Protein AF-A0A146K128-F1 (afdb_monomer)

Nearest PDB structures (foldseek):
  6hei-assembly1_A  TM=6.931E-01  e=2.678E-02  Homo sapiens
  6h4h-assembly1_B-2  TM=4.441E-01  e=9.310E-03  Homo sapiens
  9fcj-assembly1_D  TM=6.660E-01  e=7.705E-02  Homo sapiens
  6hek-assembly1_C  TM=4.463E-01  e=9.873E-03  Homo sapiens
  6h4h-assembly1_A  TM=4.332E-01  e=3.012E-02  Homo sapiens

pLDDT: mean 79.24, std 12.79, range [37.09, 93.75]

Organism: NCBI:txid1076344

Radius of gyration: 19.05 Å; Cα contacts (8 Å, |Δi|>4): 246; chains: 1; bounding box: 43×46×55 Å

Mean predicted aligned error: 8.58 Å

Sequence (193 aa):
VCFNQLQQILPFSFMRFAYGPEGQKKDESKAEFPVALDLTFLDYFNVQEVPDFQILANLMRVVLQPWEWFEVGHNGIIPKKGFNTANYLKNEEFVLHLQKYYCKDNMELVPFFEAGTTLIPMFREKPAKFYQISSVICHQGGINSGHYFTLLAEAELQGRQLIRCDGTSICTLQSHQTYFDAIQGKSDPDMTD

Solvent-accessible surface area (backbone atoms only — not comparable to full-atom values): 11977 Å² total; per-residue (Å²): 132,77,75,87,73,78,62,99,71,80,91,82,81,82,90,36,71,48,80,54,100,92,42,79,44,61,64,80,71,91,76,88,76,79,64,54,39,34,52,73,55,58,70,78,57,61,71,88,76,50,93,41,69,69,58,46,53,52,50,50,51,44,57,30,38,44,77,80,40,41,44,34,53,98,92,44,80,41,78,68,62,103,61,90,56,70,74,54,68,69,38,62,70,59,44,52,50,42,60,63,41,55,15,71,92,29,27,48,79,41,53,44,23,93,72,30,89,55,66,40,82,47,52,81,64,70,60,93,48,54,48,63,56,56,64,45,84,42,75,37,74,57,87,93,49,66,49,70,36,35,37,35,35,34,71,92,61,72,41,33,38,41,34,38,40,46,87,94,46,75,48,76,50,81,36,49,65,53,47,56,33,48,72,67,59,48,82,66,94,79,73,75,135

Structure (mmCIF, N/CA/C/O backbone):
data_AF-A0A146K128-F1
#
_entry.id   AF-A0A146K128-F1
#
loop_
_atom_site.group_PDB
_atom_site.id
_atom_site.type_symbol
_atom_site.label_atom_id
_atom_site.label_alt_id
_atom_site.label_comp_id
_atom_site.label_asym_id
_atom_site.label_entity_id
_atom_site.label_seq_id
_atom_site.pdbx_PDB_ins_code
_atom_site.Cartn_x
_atom_site.Cartn_y
_atom_site.Cartn_z
_atom_site.occupancy
_atom_site.B_iso_or_equiv
_atom_site.auth_seq_id
_atom_site.auth_comp_id
_atom_site.auth_asym_id
_atom_site.auth_atom_id
_atom_site.pdbx_PDB_model_num
ATOM 1 N N . VAL A 1 1 ? -13.331 11.879 -8.435 1.00 42.44 1 VAL A N 1
ATOM 2 C CA . VAL A 1 1 ? -13.479 10.472 -8.879 1.00 42.44 1 VAL A CA 1
ATOM 3 C C . VAL A 1 1 ? -14.135 9.744 -7.726 1.00 42.44 1 VAL A C 1
ATOM 5 O O . VAL A 1 1 ? -13.586 9.821 -6.641 1.00 42.44 1 VAL A O 1
ATOM 8 N N . CYS A 1 2 ? -15.320 9.167 -7.920 1.00 46.12 2 CYS A N 1
ATOM 9 C CA . CYS A 1 2 ? -16.027 8.420 -6.875 1.00 46.12 2 CYS A CA 1
ATOM 10 C C . CYS A 1 2 ? -15.779 6.932 -7.139 1.00 46.12 2 CYS A C 1
ATOM 12 O O . CYS A 1 2 ? -16.137 6.447 -8.217 1.00 46.12 2 CYS A O 1
ATOM 14 N N . PHE A 1 3 ? -15.135 6.215 -6.220 1.00 60.72 3 PHE A N 1
ATOM 15 C CA . PHE A 1 3 ? -14.850 4.786 -6.360 1.00 60.72 3 PHE A CA 1
ATOM 16 C C . PHE A 1 3 ? -16.075 3.974 -5.918 1.00 60.72 3 PHE A C 1
ATOM 18 O O . PHE A 1 3 ? -16.032 3.189 -4.973 1.00 60.72 3 PHE A O 1
ATOM 25 N N . ASN A 1 4 ? -17.194 4.166 -6.627 1.00 58.06 4 ASN A N 1
ATOM 26 C CA . ASN A 1 4 ? -18.503 3.602 -6.271 1.00 58.06 4 ASN A CA 1
ATOM 27 C C . ASN A 1 4 ? -18.519 2.066 -6.213 1.00 58.06 4 ASN A C 1
ATOM 29 O O . ASN A 1 4 ? -19.372 1.487 -5.546 1.00 58.06 4 ASN A O 1
ATOM 33 N N . GLN A 1 5 ? -17.580 1.404 -6.894 1.00 71.06 5 GLN A N 1
ATOM 34 C CA . GLN A 1 5 ? -17.413 -0.042 -6.837 1.00 71.06 5 GLN A CA 1
ATOM 35 C C . GLN A 1 5 ? -15.944 -0.407 -7.066 1.00 71.06 5 GLN A C 1
ATOM 37 O O . GLN A 1 5 ? -15.444 -0.363 -8.192 1.00 71.06 5 GLN A O 1
ATOM 42 N N . LEU A 1 6 ? -15.240 -0.756 -5.989 1.00 78.19 6 LEU A N 1
ATOM 43 C CA . LEU A 1 6 ? -13.884 -1.286 -6.085 1.00 78.19 6 LEU A CA 1
ATOM 44 C C . LEU A 1 6 ? -13.938 -2.774 -6.455 1.00 78.19 6 LEU A C 1
ATOM 46 O O . LEU A 1 6 ? -14.716 -3.542 -5.891 1.00 78.19 6 LEU A O 1
ATOM 50 N N . GLN A 1 7 ? -13.124 -3.167 -7.433 1.00 82.75 7 GLN A N 1
ATOM 51 C CA . GLN A 1 7 ? -13.000 -4.558 -7.871 1.00 82.75 7 GLN A CA 1
ATOM 52 C C . GLN A 1 7 ? -12.227 -5.380 -6.835 1.00 82.75 7 GLN A C 1
ATOM 54 O O . GLN A 1 7 ? -11.429 -4.834 -6.076 1.00 82.75 7 GLN A O 1
ATOM 59 N N . GLN A 1 8 ? -12.411 -6.703 -6.824 1.00 84.62 8 GLN A N 1
ATOM 60 C CA . GLN A 1 8 ? -11.638 -7.595 -5.942 1.00 84.62 8 GLN A CA 1
ATOM 61 C C . GLN A 1 8 ? -10.128 -7.530 -6.220 1.00 84.62 8 GLN A C 1
ATOM 63 O O . GLN A 1 8 ? -9.323 -7.716 -5.312 1.00 84.62 8 GLN A O 1
ATOM 68 N N . ILE A 1 9 ? -9.753 -7.228 -7.465 1.00 87.19 9 ILE A N 1
ATOM 69 C CA . ILE A 1 9 ? -8.373 -7.035 -7.906 1.00 87.19 9 ILE A CA 1
ATOM 70 C C . ILE A 1 9 ? -8.258 -5.625 -8.479 1.00 87.19 9 ILE A C 1
ATOM 72 O O . ILE A 1 9 ? -9.022 -5.251 -9.370 1.00 87.19 9 ILE A O 1
ATOM 76 N N . LEU A 1 10 ? -7.297 -4.852 -7.973 1.00 88.25 10 LEU A N 1
ATOM 77 C CA . LEU A 1 10 ? -7.034 -3.489 -8.422 1.00 88.25 10 LEU A CA 1
ATOM 78 C C . LEU A 1 10 ? -5.681 -3.424 -9.137 1.00 88.25 10 LEU A C 1
ATOM 80 O O . LEU A 1 10 ? -4.646 -3.559 -8.481 1.00 88.25 10 LEU A O 1
ATOM 84 N N . PRO A 1 11 ? -5.661 -3.223 -10.466 1.00 89.38 11 PRO A N 1
ATOM 85 C CA . PRO A 1 11 ? -4.418 -2.999 -11.181 1.00 89.38 11 PRO A CA 1
ATOM 86 C C . PRO A 1 11 ? -3.920 -1.571 -10.934 1.00 89.38 11 PRO A C 1
ATOM 88 O O . PRO A 1 11 ? -4.635 -0.597 -11.169 1.00 89.38 11 PRO A O 1
ATOM 91 N N . PHE A 1 12 ? -2.664 -1.450 -10.511 1.00 87.25 12 PHE A N 1
ATOM 92 C CA . PHE A 1 12 ? -1.947 -0.179 -10.433 1.00 87.25 12 PHE A CA 1
ATOM 93 C C . PHE A 1 12 ? -0.829 -0.174 -11.471 1.00 87.25 12 PHE A C 1
ATOM 95 O O . PHE A 1 12 ? -0.129 -1.168 -11.648 1.00 87.25 12 PHE A O 1
ATOM 102 N N . SER A 1 13 ? -0.668 0.941 -12.180 1.00 88.12 13 SER A N 1
ATOM 103 C CA . SER A 1 13 ? 0.358 1.092 -13.214 1.00 88.12 13 SER A CA 1
ATOM 104 C C . SER A 1 13 ? 1.240 2.294 -12.916 1.00 88.12 13 SER A C 1
ATOM 106 O O . SER A 1 13 ? 0.750 3.411 -12.757 1.00 88.12 13 SER A O 1
ATOM 108 N N . PHE A 1 14 ? 2.552 2.070 -12.889 1.00 85.88 14 PHE A N 1
ATOM 109 C CA . PHE A 1 14 ? 3.531 3.150 -12.895 1.00 85.88 14 PHE A CA 1
ATOM 110 C C . PHE A 1 14 ? 3.747 3.611 -14.333 1.00 85.88 14 PHE A C 1
ATOM 112 O O . PHE A 1 14 ? 4.262 2.868 -15.168 1.00 85.88 14 PHE A O 1
ATOM 119 N N . MET A 1 15 ? 3.371 4.855 -14.615 1.00 88.00 15 MET A N 1
ATOM 120 C CA . MET A 1 15 ? 3.605 5.504 -15.904 1.00 88.00 15 MET A CA 1
ATOM 121 C C . MET A 1 15 ? 5.096 5.845 -16.041 1.00 88.00 15 MET A C 1
ATOM 123 O O . MET A 1 15 ? 5.512 6.962 -15.758 1.00 88.00 15 MET A O 1
ATOM 127 N N . ARG A 1 16 ? 5.917 4.854 -16.411 1.00 87.94 16 ARG A N 1
ATOM 128 C CA . ARG A 1 16 ? 7.378 5.010 -16.544 1.00 87.94 16 ARG A CA 1
ATOM 129 C C . ARG A 1 16 ? 7.833 5.373 -17.947 1.00 87.94 16 ARG A C 1
ATOM 131 O O . ARG A 1 16 ? 8.910 5.929 -18.101 1.00 87.94 16 ARG A O 1
ATOM 138 N N . PHE A 1 17 ? 7.056 5.039 -18.967 1.00 89.25 17 PHE A N 1
ATOM 139 C CA . PHE A 1 17 ? 7.429 5.286 -20.354 1.00 89.25 17 PHE A CA 1
ATOM 140 C C . PHE A 1 17 ? 6.706 6.522 -20.871 1.00 89.25 17 PHE A C 1
ATOM 142 O O . PHE A 1 17 ? 5.487 6.631 -20.746 1.00 89.25 17 PHE A O 1
ATOM 149 N N . ALA A 1 18 ? 7.462 7.443 -21.457 1.00 87.69 18 ALA A N 1
ATOM 150 C CA . ALA A 1 18 ? 6.940 8.679 -22.014 1.00 87.69 18 ALA A CA 1
ATOM 151 C C . ALA A 1 18 ? 7.551 8.950 -23.391 1.00 87.69 18 ALA A C 1
ATOM 153 O O . ALA A 1 18 ? 8.694 8.584 -23.673 1.00 87.69 18 ALA A O 1
ATOM 154 N N . TYR A 1 19 ? 6.780 9.619 -24.245 1.00 88.06 19 TYR A N 1
ATOM 155 C CA . TYR A 1 19 ? 7.240 10.114 -25.536 1.00 88.06 19 TYR A CA 1
ATOM 156 C C . TYR A 1 19 ? 7.381 11.633 -25.468 1.00 88.06 19 TYR A C 1
ATOM 158 O O . TYR A 1 19 ? 6.434 12.322 -25.088 1.00 88.06 19 TYR A O 1
ATOM 166 N N . GLY A 1 20 ? 8.555 12.152 -25.821 1.00 83.50 20 GLY A N 1
ATOM 167 C CA . GLY A 1 20 ? 8.840 13.584 -25.842 1.00 83.50 20 GLY A CA 1
ATOM 168 C C . GLY A 1 20 ? 9.591 14.024 -27.103 1.00 83.50 20 GLY A C 1
ATOM 169 O O . GLY A 1 20 ? 9.853 13.204 -27.982 1.00 83.50 20 GLY A O 1
ATOM 170 N N 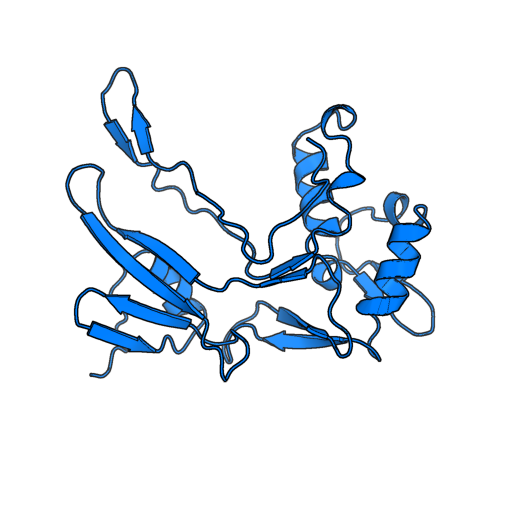. PRO A 1 21 ? 9.976 15.312 -27.194 1.00 83.06 21 PRO A N 1
ATOM 171 C CA . PRO A 1 21 ? 10.694 15.869 -28.350 1.00 83.06 21 PRO A CA 1
ATOM 172 C C . PRO A 1 21 ? 12.013 15.153 -28.671 1.00 83.06 21 PRO A C 1
ATOM 174 O O . PRO A 1 21 ? 12.431 15.099 -29.821 1.00 83.06 21 PRO A O 1
ATOM 177 N N . GLU A 1 22 ? 12.651 14.574 -27.654 1.00 83.62 22 GLU A N 1
ATOM 178 C CA . GLU A 1 22 ? 13.894 13.801 -27.768 1.00 83.62 22 GLU A CA 1
ATOM 179 C C . GLU A 1 22 ? 13.642 12.296 -27.991 1.00 83.62 22 GLU A C 1
ATOM 181 O O . GLU A 1 22 ? 14.557 11.482 -27.891 1.00 83.62 22 GLU A O 1
ATOM 186 N N . GLY A 1 23 ? 12.394 11.915 -28.274 1.00 86.56 23 GLY A N 1
ATOM 187 C CA . GLY A 1 23 ? 11.964 10.540 -28.482 1.00 86.56 23 GLY A CA 1
ATOM 188 C C . GLY A 1 23 ? 11.440 9.858 -27.219 1.00 86.56 23 GLY A C 1
ATOM 189 O O . GLY A 1 23 ? 10.918 10.478 -26.290 1.00 86.56 23 GLY A O 1
ATOM 190 N N . GLN A 1 24 ? 11.532 8.535 -27.235 1.00 86.44 24 GLN A N 1
ATOM 191 C CA . GLN A 1 24 ? 11.044 7.637 -26.199 1.00 86.44 24 GLN A CA 1
ATOM 192 C C . GLN A 1 24 ? 11.996 7.605 -24.994 1.00 86.44 24 GLN A C 1
ATOM 194 O O . GLN A 1 24 ? 13.186 7.336 -25.153 1.00 86.44 24 GLN A O 1
ATOM 199 N N . LYS A 1 25 ? 11.476 7.842 -23.784 1.00 88.25 25 LYS A N 1
ATOM 200 C CA . LYS A 1 25 ? 12.243 7.787 -22.530 1.00 88.25 25 LYS A CA 1
ATOM 201 C C . LYS A 1 25 ? 11.550 6.912 -21.491 1.00 88.25 25 LYS A C 1
ATOM 203 O O . LYS A 1 25 ? 10.322 6.859 -21.425 1.00 88.25 25 LYS A O 1
ATOM 208 N N . LYS A 1 26 ? 12.361 6.254 -20.662 1.00 87.56 26 LYS A N 1
ATOM 209 C CA . LYS A 1 26 ? 11.931 5.569 -19.442 1.00 87.56 26 LYS A CA 1
ATOM 210 C C . LYS A 1 26 ? 12.379 6.402 -18.241 1.00 87.56 26 LYS A C 1
ATOM 212 O O . LYS A 1 26 ? 13.545 6.769 -18.156 1.00 87.56 26 LYS A O 1
ATOM 217 N N . ASP A 1 27 ? 11.461 6.697 -17.334 1.00 86.50 27 ASP A N 1
ATOM 218 C CA . ASP A 1 27 ? 11.772 7.236 -16.017 1.00 86.50 27 ASP A CA 1
ATOM 219 C C . ASP A 1 27 ? 12.319 6.114 -15.123 1.00 86.50 27 ASP A C 1
ATOM 221 O O . ASP A 1 27 ? 11.616 5.155 -14.792 1.00 86.50 27 ASP A O 1
ATOM 225 N N . GLU A 1 28 ? 13.592 6.238 -14.755 1.00 82.19 28 GLU A N 1
ATOM 226 C CA . GLU A 1 28 ? 14.317 5.284 -13.910 1.00 82.19 28 GLU A CA 1
ATOM 227 C C . GLU A 1 28 ? 14.352 5.703 -12.434 1.00 82.19 28 GLU A C 1
ATOM 229 O O . GLU A 1 28 ? 14.990 5.044 -11.613 1.00 82.19 28 GLU A O 1
ATOM 234 N N . SER A 1 29 ? 13.660 6.787 -12.065 1.00 82.19 29 SER A N 1
ATOM 235 C CA . SER A 1 29 ? 13.603 7.238 -10.677 1.00 82.19 29 SER A CA 1
ATOM 236 C C . SER A 1 29 ? 13.024 6.158 -9.757 1.00 82.19 29 SER A C 1
ATOM 238 O O . SER A 1 29 ? 12.068 5.445 -10.092 1.00 82.19 29 SER A O 1
ATOM 240 N N . LYS A 1 30 ? 13.578 6.027 -8.547 1.00 78.12 30 LYS A N 1
ATOM 241 C CA . LYS A 1 30 ? 13.012 5.128 -7.537 1.00 78.12 30 LYS A CA 1
ATOM 242 C C . LYS A 1 30 ? 11.588 5.593 -7.207 1.00 78.12 30 LYS A C 1
ATOM 244 O O . LYS A 1 30 ? 11.397 6.737 -6.809 1.00 78.12 30 LYS A O 1
ATOM 249 N N . ALA A 1 31 ? 10.612 4.695 -7.335 1.00 72.62 31 ALA A N 1
ATOM 250 C CA . ALA A 1 31 ? 9.270 4.910 -6.799 1.00 72.62 31 ALA A CA 1
ATOM 251 C C . ALA A 1 31 ? 9.022 3.898 -5.690 1.00 72.62 31 ALA A C 1
ATOM 253 O O . ALA A 1 31 ? 9.234 2.698 -5.869 1.00 72.62 31 ALA A O 1
ATOM 254 N N . GLU A 1 32 ? 8.593 4.401 -4.543 1.00 74.88 32 GLU A N 1
ATOM 255 C CA . GLU A 1 32 ? 8.127 3.574 -3.442 1.00 74.88 32 GLU A CA 1
ATOM 256 C C . GLU A 1 32 ? 6.635 3.334 -3.621 1.00 74.88 32 GLU A C 1
ATOM 258 O O . GLU A 1 32 ? 5.899 4.224 -4.053 1.00 74.88 32 GLU A O 1
ATOM 263 N N . PHE A 1 33 ? 6.191 2.121 -3.313 1.00 77.00 33 PHE A N 1
ATOM 264 C CA . PHE A 1 33 ? 4.794 1.754 -3.440 1.00 77.00 33 PHE A CA 1
ATOM 265 C C . PHE A 1 33 ? 4.328 0.949 -2.231 1.00 77.00 33 PHE A C 1
ATOM 267 O O . PHE A 1 33 ? 5.114 0.223 -1.618 1.00 77.00 33 PHE A O 1
ATOM 274 N N . PRO A 1 34 ? 3.057 1.113 -1.852 1.00 80.50 34 PRO A N 1
ATOM 275 C CA . PRO A 1 34 ? 2.494 0.472 -0.678 1.00 80.50 34 PRO A CA 1
ATOM 276 C C . PRO A 1 34 ? 2.285 -1.029 -0.922 1.00 80.50 34 PRO A C 1
ATOM 278 O O . PRO A 1 34 ? 1.736 -1.424 -1.947 1.00 80.50 34 PRO A O 1
ATOM 281 N N . VAL A 1 35 ? 2.679 -1.866 0.041 1.00 85.44 35 VAL A N 1
ATOM 282 C CA . VAL A 1 35 ? 2.431 -3.326 0.008 1.00 85.44 35 VAL A CA 1
ATOM 283 C C . VAL A 1 35 ? 1.018 -3.694 0.473 1.00 85.44 35 VAL A C 1
ATOM 285 O O . VAL A 1 35 ? 0.507 -4.763 0.150 1.00 85.44 35 VAL A O 1
ATOM 288 N N . ALA A 1 36 ? 0.376 -2.793 1.217 1.00 89.62 36 ALA A N 1
ATOM 289 C CA . ALA A 1 36 ? -0.995 -2.908 1.683 1.00 89.62 36 ALA A CA 1
ATOM 290 C C . ALA A 1 36 ? -1.657 -1.525 1.748 1.00 89.62 36 ALA A C 1
ATOM 292 O O . ALA A 1 36 ? -0.979 -0.516 1.988 1.00 89.62 36 ALA A O 1
ATOM 293 N N . LEU A 1 37 ? -2.971 -1.491 1.525 1.00 92.25 37 LEU A N 1
ATOM 294 C CA . LEU A 1 37 ? -3.789 -0.284 1.447 1.00 92.25 37 LEU A CA 1
ATOM 295 C C . LEU A 1 37 ? -5.204 -0.533 1.970 1.00 92.25 37 LEU A C 1
ATOM 297 O O . LEU A 1 37 ? -5.845 -1.513 1.598 1.00 92.25 37 LEU A O 1
ATOM 301 N N . ASP A 1 38 ? -5.729 0.407 2.745 1.00 92.19 38 ASP A N 1
ATOM 302 C CA . ASP A 1 38 ? -7.149 0.500 3.072 1.00 92.19 38 ASP A CA 1
ATOM 303 C C . ASP A 1 38 ? -7.795 1.623 2.262 1.00 92.19 38 ASP A C 1
ATOM 305 O O . ASP A 1 38 ? -7.533 2.805 2.474 1.00 92.19 38 ASP A O 1
ATOM 309 N N . LEU A 1 39 ? -8.639 1.256 1.301 1.00 89.88 39 LEU A N 1
ATOM 310 C CA . LEU A 1 39 ? -9.298 2.215 0.417 1.00 89.88 39 LEU A CA 1
ATOM 311 C C . LEU A 1 39 ? -10.658 2.670 0.955 1.00 89.88 39 LEU A C 1
ATOM 313 O O . LEU A 1 39 ? -11.379 3.374 0.248 1.00 89.88 39 LEU A O 1
ATOM 317 N N . THR A 1 40 ? -11.031 2.282 2.182 1.00 87.50 40 THR A N 1
ATOM 318 C CA . THR A 1 40 ? -12.343 2.601 2.768 1.00 87.50 40 THR A CA 1
ATOM 319 C C . THR A 1 40 ? -12.628 4.093 2.737 1.00 87.50 40 THR A C 1
ATOM 321 O O . THR A 1 40 ? -13.724 4.501 2.356 1.00 87.50 40 THR A O 1
ATOM 324 N N . PHE A 1 41 ? -11.616 4.901 3.054 1.00 80.62 41 PHE A N 1
ATOM 325 C CA . PHE A 1 41 ? -11.773 6.343 3.167 1.00 80.62 41 PHE A CA 1
ATOM 326 C C . PHE A 1 41 ? -11.419 7.125 1.912 1.00 80.62 41 PHE A C 1
ATOM 328 O O . PHE A 1 41 ? -11.481 8.349 1.937 1.00 80.62 41 PHE A O 1
ATOM 335 N N . LEU A 1 42 ? -11.074 6.458 0.809 1.00 77.75 42 LEU A N 1
ATOM 336 C CA . LEU A 1 42 ? -10.624 7.151 -0.398 1.00 77.75 42 LEU A CA 1
ATOM 337 C C . LEU A 1 42 ? -11.691 8.117 -0.942 1.00 77.75 42 LEU A C 1
ATOM 339 O O . LEU A 1 42 ? -11.355 9.206 -1.398 1.00 77.75 42 LEU A O 1
ATOM 343 N N . ASP A 1 43 ? -12.967 7.747 -0.816 1.00 69.62 43 ASP A N 1
ATOM 344 C CA . ASP A 1 43 ? -14.114 8.540 -1.276 1.00 69.62 43 ASP A CA 1
ATOM 345 C C . ASP A 1 43 ? -14.388 9.787 -0.412 1.00 69.62 43 ASP A C 1
ATOM 347 O O . ASP A 1 43 ? -15.061 10.712 -0.860 1.00 69.62 43 ASP A O 1
ATOM 351 N N . TYR A 1 44 ? -13.843 9.848 0.807 1.00 65.12 44 TYR A N 1
ATOM 352 C CA . TYR A 1 44 ? -14.037 10.977 1.725 1.00 65.12 44 TYR A CA 1
ATOM 353 C C . TYR A 1 44 ? -13.094 12.148 1.450 1.00 65.12 44 TYR A C 1
ATOM 355 O O . TYR A 1 44 ? -13.264 13.225 2.021 1.00 65.12 44 TYR A O 1
ATOM 363 N N . PHE A 1 45 ? -12.100 11.962 0.579 1.00 66.31 45 PHE A N 1
ATOM 364 C CA . PHE A 1 45 ? -11.157 13.013 0.227 1.00 66.31 45 PHE A CA 1
ATOM 365 C C . PHE A 1 45 ? -11.584 13.678 -1.070 1.00 66.31 45 PHE A C 1
ATOM 367 O O . PHE A 1 45 ? -11.320 13.183 -2.168 1.00 66.31 45 PHE A O 1
ATOM 374 N N . ASN A 1 46 ? -12.195 14.858 -0.949 1.00 63.78 46 ASN A N 1
ATOM 375 C CA . ASN A 1 46 ? -12.320 15.733 -2.099 1.00 63.78 46 ASN A CA 1
ATOM 376 C C . ASN A 1 46 ? -10.949 16.345 -2.408 1.00 63.78 46 ASN A C 1
ATOM 378 O O . ASN A 1 46 ? -10.537 17.347 -1.829 1.00 63.78 46 ASN A O 1
ATOM 382 N N . VAL A 1 47 ? -10.241 15.725 -3.351 1.00 62.31 47 VAL A N 1
ATOM 383 C CA . VAL A 1 47 ? -8.936 16.183 -3.854 1.00 62.31 47 VAL A CA 1
ATOM 384 C C . VAL A 1 47 ? -8.966 17.660 -4.276 1.00 62.31 47 VAL A C 1
ATOM 386 O O . VAL A 1 47 ? -7.950 18.338 -4.168 1.00 62.31 47 VAL A O 1
ATOM 389 N N . GLN A 1 48 ? -10.119 18.175 -4.719 1.00 62.69 48 GLN A N 1
ATOM 390 C CA . GLN A 1 48 ? -10.269 19.568 -5.157 1.00 62.69 48 GLN A CA 1
ATOM 391 C C . GLN A 1 48 ? -10.285 20.577 -4.000 1.00 62.69 48 GLN A C 1
ATOM 393 O O . GLN A 1 48 ? -10.062 21.762 -4.227 1.00 62.69 48 GLN A O 1
ATOM 398 N N . GLU A 1 49 ? -10.540 20.123 -2.773 1.00 66.56 49 GLU A N 1
ATOM 399 C CA . GLU A 1 49 ? -10.641 20.974 -1.581 1.00 66.56 49 GLU A CA 1
ATOM 400 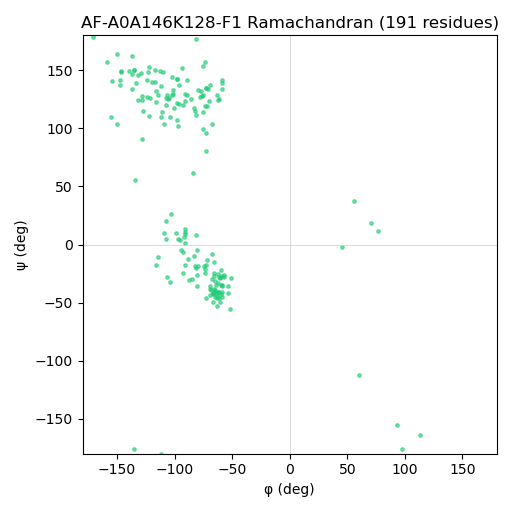C C . GLU A 1 49 ? -9.321 21.070 -0.806 1.00 66.56 49 GLU A C 1
ATOM 402 O O . GLU A 1 49 ? -9.225 21.834 0.154 1.00 66.56 49 GLU A O 1
ATOM 407 N N . VAL A 1 50 ? -8.286 20.328 -1.221 1.00 67.06 50 VAL A N 1
ATOM 408 C CA . VAL A 1 50 ? -6.959 20.388 -0.601 1.00 67.06 50 VAL A CA 1
ATOM 409 C C . VAL A 1 50 ? -6.063 21.320 -1.428 1.00 67.06 50 VAL A C 1
ATOM 411 O O . VAL A 1 50 ? -5.633 20.940 -2.516 1.00 67.06 50 VAL A O 1
ATOM 414 N N . PRO A 1 51 ? -5.749 22.533 -0.936 1.00 67.50 51 PRO A N 1
ATOM 415 C CA . PRO A 1 51 ? -5.046 23.554 -1.719 1.00 67.50 51 PRO A CA 1
ATOM 416 C C . PRO A 1 51 ? -3.562 23.239 -1.965 1.00 67.50 51 PRO A C 1
ATOM 418 O O . PRO A 1 51 ? -2.934 23.885 -2.799 1.00 67.50 51 PRO A O 1
ATOM 421 N N . ASP A 1 52 ? -2.996 22.267 -1.244 1.00 78.50 52 ASP A N 1
ATOM 422 C CA . ASP A 1 52 ? -1.576 21.918 -1.283 1.00 78.50 52 ASP A CA 1
ATOM 423 C C . ASP A 1 52 ? -1.388 20.410 -1.521 1.00 78.50 52 ASP A C 1
ATOM 425 O O . ASP A 1 52 ? -1.872 19.562 -0.762 1.00 78.50 52 ASP A O 1
ATOM 429 N N . PHE A 1 53 ? -0.639 20.075 -2.572 1.00 75.88 53 PHE A N 1
ATOM 430 C CA . PHE A 1 53 ? -0.354 18.699 -2.970 1.00 75.88 53 PHE A CA 1
ATOM 431 C C . PHE A 1 53 ? 0.430 17.909 -1.910 1.00 75.88 53 PHE A C 1
ATOM 433 O O . PHE A 1 53 ? 0.217 16.709 -1.754 1.00 75.88 53 PHE A O 1
ATOM 440 N N . GLN A 1 54 ? 1.311 18.554 -1.145 1.00 77.56 54 GLN A N 1
ATOM 441 C CA . GLN A 1 54 ? 2.064 17.909 -0.071 1.00 77.56 54 GLN A CA 1
ATOM 442 C C . GLN A 1 54 ? 1.151 17.529 1.097 1.00 77.56 54 GLN A C 1
ATOM 444 O O . GLN A 1 54 ? 1.303 16.456 1.691 1.00 77.56 54 GLN A O 1
ATOM 449 N N . ILE A 1 55 ? 0.181 18.391 1.409 1.00 74.06 55 ILE A N 1
ATOM 450 C CA . ILE A 1 55 ? -0.846 18.102 2.412 1.00 74.06 55 ILE A CA 1
ATOM 451 C C . ILE A 1 55 ? -1.705 16.933 1.927 1.00 74.06 55 ILE A C 1
ATOM 453 O O . ILE A 1 55 ? -1.910 15.991 2.690 1.00 74.06 55 ILE A O 1
ATOM 457 N N . LEU A 1 56 ? -2.118 16.932 0.655 1.00 77.50 56 LEU A N 1
ATOM 458 C CA . LEU A 1 56 ? -2.849 15.822 0.035 1.00 77.50 56 LEU A CA 1
ATOM 459 C C . LEU A 1 56 ? -2.061 14.504 0.059 1.00 77.50 56 LEU A C 1
ATOM 461 O O . LEU A 1 56 ? -2.615 13.453 0.373 1.00 77.50 56 LEU A O 1
ATOM 465 N N . ALA A 1 57 ? -0.763 14.535 -0.235 1.00 78.75 57 ALA A N 1
ATOM 466 C CA . ALA A 1 57 ? 0.073 13.341 -0.201 1.00 78.75 57 ALA A CA 1
ATOM 467 C C . ALA A 1 57 ? 0.161 12.758 1.220 1.00 78.75 57 ALA A C 1
ATOM 469 O O . ALA A 1 57 ? 0.004 11.553 1.411 1.00 78.75 57 ALA A O 1
ATOM 470 N N . ASN A 1 58 ? 0.353 13.609 2.232 1.00 77.06 58 ASN A N 1
ATOM 471 C CA . ASN A 1 58 ? 0.382 13.180 3.632 1.00 77.06 58 ASN A CA 1
ATOM 472 C C . ASN A 1 58 ? -0.982 12.655 4.100 1.00 77.06 58 ASN A C 1
ATOM 474 O O . ASN A 1 58 ? -1.047 11.616 4.755 1.00 77.06 58 ASN A O 1
ATOM 478 N N . LEU A 1 59 ? -2.061 13.334 3.706 1.00 77.94 59 LEU A N 1
ATOM 479 C CA . LEU A 1 59 ? -3.448 12.916 3.910 1.00 77.94 59 LEU A CA 1
ATOM 480 C C . LEU A 1 59 ? -3.682 11.494 3.406 1.00 77.94 59 LEU A C 1
ATOM 482 O O . LEU A 1 59 ? -4.091 10.625 4.175 1.00 77.94 59 LEU A O 1
ATOM 486 N N . MET A 1 60 ? -3.355 11.251 2.134 1.00 82.56 60 MET A N 1
ATOM 487 C CA . MET A 1 60 ? -3.510 9.940 1.514 1.00 82.56 60 MET A CA 1
ATOM 488 C C . MET A 1 60 ? -2.711 8.871 2.263 1.00 82.56 60 MET A C 1
ATOM 490 O O . MET A 1 60 ? -3.228 7.789 2.507 1.00 82.56 60 MET A O 1
ATOM 494 N N . ARG A 1 61 ? -1.485 9.159 2.714 1.00 82.06 61 ARG A N 1
ATOM 495 C CA . ARG A 1 61 ? -0.689 8.179 3.477 1.00 82.06 61 ARG A CA 1
ATOM 496 C C . ARG A 1 61 ? -1.340 7.779 4.801 1.00 82.06 61 ARG A C 1
ATOM 498 O O . ARG A 1 61 ? -1.304 6.604 5.150 1.00 82.06 61 ARG A O 1
ATOM 505 N N . VAL A 1 62 ? -1.930 8.730 5.525 1.00 84.25 62 VAL A N 1
ATOM 506 C CA . VAL A 1 62 ? -2.580 8.461 6.818 1.00 84.25 62 VAL A CA 1
ATOM 507 C C . VAL A 1 62 ? -3.815 7.585 6.646 1.00 84.25 62 VAL A C 1
ATOM 509 O O . VAL A 1 62 ? -4.034 6.665 7.426 1.00 84.25 62 VAL A O 1
ATOM 512 N N . VAL A 1 63 ? -4.619 7.858 5.624 1.00 86.00 63 VAL A N 1
ATOM 513 C CA . VAL A 1 63 ? -5.929 7.209 5.463 1.00 86.00 63 VAL A CA 1
ATOM 514 C C . VAL A 1 63 ? -5.828 5.864 4.768 1.00 86.00 63 VAL A C 1
ATOM 516 O O . VAL A 1 63 ? -6.612 4.970 5.060 1.00 86.00 63 VAL A O 1
ATOM 519 N N . LEU A 1 64 ? -4.832 5.716 3.894 1.00 89.62 64 LEU A N 1
ATOM 520 C CA . LEU A 1 64 ? -4.555 4.473 3.193 1.00 89.62 64 LEU A CA 1
ATOM 521 C C . LEU A 1 64 ? -3.779 3.471 4.053 1.00 89.62 64 LEU A C 1
ATOM 523 O O . LEU A 1 64 ? -3.861 2.271 3.804 1.00 89.62 64 LEU A O 1
ATOM 527 N N . GLN A 1 65 ? -3.000 3.948 5.030 1.00 90.25 65 GLN A N 1
ATOM 528 C CA . GLN A 1 65 ? -2.165 3.111 5.900 1.00 90.25 65 GLN A CA 1
ATOM 529 C C . GLN A 1 65 ? -2.277 3.508 7.378 1.00 90.25 65 GLN A C 1
ATOM 531 O O . GLN A 1 65 ? -1.266 3.800 8.020 1.00 90.25 65 GLN A O 1
ATOM 536 N N . PRO A 1 66 ? -3.486 3.541 7.964 1.00 89.50 66 PRO A N 1
ATOM 537 C CA . PRO A 1 66 ? -3.697 4.105 9.298 1.00 89.50 66 PRO A CA 1
ATOM 538 C C . PRO A 1 66 ? -2.884 3.420 10.404 1.00 89.50 66 PRO A C 1
ATOM 540 O O . PRO A 1 66 ? -2.501 4.067 11.379 1.00 89.50 66 PRO A O 1
ATOM 543 N N . TRP A 1 67 ? -2.551 2.139 10.247 1.00 90.31 67 TRP A N 1
ATOM 544 C CA . TRP A 1 67 ? -1.751 1.389 11.216 1.00 90.31 67 TRP A CA 1
ATOM 545 C C . TRP A 1 67 ? -0.327 1.939 11.411 1.00 90.31 67 TRP A C 1
ATOM 547 O O . TRP A 1 67 ? 0.247 1.786 12.494 1.00 90.31 67 TRP A O 1
ATOM 557 N N . GLU A 1 68 ? 0.229 2.625 10.410 1.00 88.19 68 GLU A N 1
ATOM 558 C CA . GLU A 1 68 ? 1.535 3.294 10.495 1.00 88.19 68 GLU A CA 1
ATOM 559 C C . GLU A 1 68 ? 1.480 4.578 11.342 1.00 88.19 68 GLU A C 1
ATOM 561 O O . GLU A 1 68 ? 2.500 5.038 11.863 1.00 88.19 68 GLU A O 1
ATOM 566 N N . TRP A 1 69 ? 0.285 5.154 11.508 1.00 87.94 69 TRP A N 1
ATOM 567 C CA . TRP A 1 69 ? 0.092 6.497 12.060 1.00 87.94 69 TRP A CA 1
ATOM 568 C C . TRP A 1 69 ? -0.673 6.526 13.379 1.00 87.94 69 TRP A C 1
ATOM 570 O O . TRP A 1 69 ? -0.575 7.524 14.093 1.00 87.94 69 TRP A O 1
ATOM 580 N N . PHE A 1 70 ? -1.386 5.455 13.732 1.00 87.44 70 PHE A N 1
ATOM 581 C CA . PHE A 1 70 ? -2.202 5.390 14.942 1.00 87.44 70 PHE A CA 1
ATOM 582 C C . PHE A 1 70 ? -1.957 4.115 15.755 1.00 87.44 70 PHE A C 1
ATOM 584 O O . PHE A 1 70 ? -1.718 3.035 15.215 1.00 87.44 70 PHE A O 1
ATOM 591 N N . GLU A 1 71 ? -2.050 4.246 17.076 1.00 87.69 71 GLU A N 1
ATOM 592 C CA . GLU A 1 71 ? -2.286 3.154 18.018 1.00 87.69 71 GLU A CA 1
ATOM 593 C C . GLU A 1 71 ? -3.723 3.231 18.501 1.00 87.69 71 GLU A C 1
ATOM 595 O O . GLU A 1 71 ? -4.158 4.266 19.000 1.00 87.69 71 GLU A O 1
ATOM 600 N N . VAL A 1 72 ? -4.460 2.134 18.374 1.00 84.38 72 VAL A N 1
ATOM 601 C CA . VAL A 1 72 ? -5.825 2.040 18.885 1.00 84.38 72 VAL A CA 1
ATOM 602 C C . VAL A 1 72 ? -5.804 1.099 20.085 1.00 84.38 72 VAL A C 1
ATOM 604 O O . VAL A 1 72 ? -5.662 -0.118 19.946 1.00 84.38 72 VAL A O 1
ATOM 607 N N . GLY A 1 73 ? -5.867 1.684 21.279 1.00 78.81 73 GLY A N 1
ATOM 608 C CA . GLY A 1 73 ? -5.902 0.960 22.548 1.00 78.81 73 GLY A CA 1
ATOM 609 C C . GLY A 1 73 ? -7.246 1.110 23.258 1.00 78.81 73 GLY A C 1
ATOM 610 O O . GLY A 1 73 ? -8.130 1.831 22.801 1.00 78.81 73 GLY A O 1
ATOM 611 N N . HIS A 1 74 ? -7.379 0.485 24.431 1.00 71.06 74 HIS A N 1
ATOM 612 C CA . HIS A 1 74 ? -8.584 0.615 25.266 1.00 71.06 74 HIS A CA 1
ATOM 613 C C . HIS A 1 74 ? -8.886 2.066 25.679 1.00 71.06 74 HIS A C 1
ATOM 615 O O . HIS A 1 74 ? -10.042 2.420 25.876 1.00 71.06 74 HIS A O 1
ATOM 621 N N . ASN A 1 75 ? -7.855 2.913 25.765 1.00 72.31 75 ASN A N 1
ATOM 622 C CA . ASN A 1 75 ? -7.974 4.318 26.166 1.00 72.31 75 ASN A CA 1
ATOM 623 C C . ASN A 1 75 ? -8.183 5.277 24.978 1.00 72.31 75 ASN A C 1
ATOM 625 O O . ASN A 1 75 ? -8.119 6.491 25.158 1.00 72.31 75 ASN A O 1
ATOM 629 N N . GLY A 1 76 ? -8.411 4.749 23.770 1.00 82.31 76 GLY A N 1
ATOM 630 C CA . GLY A 1 76 ? -8.674 5.534 22.567 1.00 82.31 76 GLY A CA 1
ATOM 631 C C . GLY A 1 76 ? -7.573 5.453 21.509 1.00 82.31 76 GLY A C 1
ATOM 632 O O . GLY A 1 76 ? -6.732 4.551 21.513 1.00 82.31 76 GLY A O 1
ATOM 633 N N . ILE A 1 77 ? -7.626 6.398 20.568 1.00 86.38 77 ILE A N 1
ATOM 634 C CA . ILE A 1 77 ? -6.742 6.470 19.400 1.00 86.38 77 ILE A CA 1
ATOM 635 C C . ILE A 1 77 ? -5.604 7.457 19.682 1.00 86.38 77 ILE A C 1
ATOM 637 O O . ILE A 1 77 ? -5.851 8.633 19.949 1.00 86.38 77 ILE A O 1
ATOM 641 N N . ILE A 1 78 ? -4.360 6.986 19.594 1.00 86.62 78 ILE A N 1
ATOM 642 C CA . ILE A 1 78 ? -3.140 7.745 19.888 1.00 86.62 78 ILE A CA 1
ATOM 643 C C . ILE A 1 78 ? -2.305 7.889 18.601 1.00 86.62 78 ILE A C 1
ATOM 645 O O . ILE A 1 78 ? -1.941 6.879 17.999 1.00 86.62 78 ILE A O 1
ATOM 649 N N . PRO A 1 79 ? -1.973 9.109 18.144 1.00 84.75 79 PRO A N 1
ATOM 650 C CA . PRO A 1 79 ? -1.106 9.314 16.978 1.00 84.75 79 PRO A CA 1
ATOM 651 C C . PRO A 1 79 ? 0.362 8.919 17.2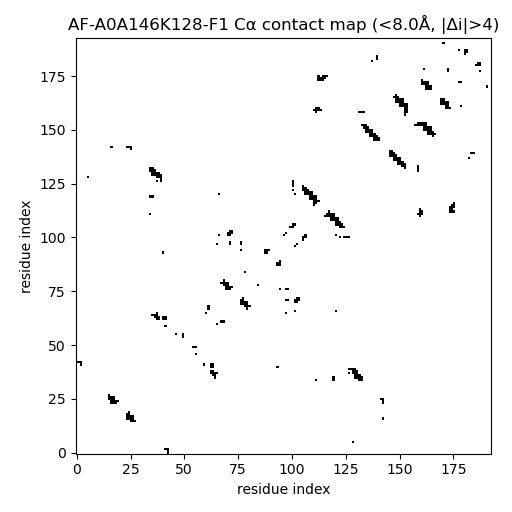37 1.00 84.75 79 PRO A C 1
ATOM 653 O O . PRO A 1 79 ? 0.925 9.289 18.264 1.00 84.75 79 PRO A O 1
ATOM 656 N N . LYS A 1 80 ? 1.013 8.232 16.284 1.00 80.62 80 LYS A N 1
ATOM 657 C CA . LYS A 1 80 ? 2.383 7.690 16.413 1.00 80.62 80 LYS A CA 1
ATOM 658 C C . LYS A 1 80 ? 3.518 8.656 16.029 1.00 80.62 80 LYS A C 1
ATOM 660 O O . LYS A 1 80 ? 4.618 8.511 16.556 1.00 80.62 80 LYS A O 1
ATOM 665 N N . LYS A 1 81 ? 3.328 9.603 15.091 1.00 70.06 81 LYS A N 1
ATOM 666 C CA . LYS A 1 81 ? 4.428 10.436 14.533 1.00 70.06 81 LYS A CA 1
ATOM 667 C C . LYS A 1 81 ? 3.971 11.795 13.983 1.00 70.06 81 LYS A C 1
ATOM 669 O O . LYS A 1 81 ? 2.973 11.840 13.279 1.00 70.06 81 LYS A O 1
ATOM 674 N N . GLY A 1 82 ? 4.777 12.844 14.221 1.00 64.75 82 GLY A N 1
ATOM 675 C CA . GLY A 1 82 ? 5.146 13.989 13.347 1.00 64.75 82 GLY A CA 1
ATOM 676 C C . GLY A 1 82 ? 4.119 14.777 12.511 1.00 64.75 82 GLY A C 1
ATOM 677 O O . GLY A 1 82 ? 4.510 15.734 11.849 1.00 64.75 82 GLY A O 1
ATOM 678 N N . PHE A 1 83 ? 2.842 14.416 12.510 1.00 66.69 83 PHE A N 1
ATOM 679 C CA . PHE A 1 83 ? 1.795 15.001 11.681 1.00 66.69 83 PHE A CA 1
ATOM 680 C C . PHE A 1 83 ? 0.567 15.285 12.545 1.00 66.69 83 PHE A C 1
ATOM 682 O O . PHE A 1 83 ? 0.201 14.483 13.404 1.00 66.69 83 PHE A O 1
ATOM 689 N N . ASN A 1 84 ? -0.078 16.433 12.332 1.00 70.44 84 ASN A N 1
ATOM 690 C CA . ASN A 1 84 ? -1.280 16.782 13.080 1.00 70.44 84 ASN A CA 1
ATOM 691 C C . ASN A 1 84 ? -2.473 15.977 12.553 1.00 70.44 84 ASN A C 1
ATOM 693 O O . ASN A 1 84 ? -3.090 16.329 11.547 1.00 70.44 84 ASN A O 1
ATOM 697 N N . THR A 1 85 ? -2.806 14.899 13.258 1.00 72.12 85 THR A N 1
ATOM 698 C CA . THR A 1 85 ? -3.926 14.023 12.914 1.00 72.12 85 THR A CA 1
ATOM 699 C C . THR A 1 85 ? -5.251 14.419 13.572 1.00 72.12 85 THR A C 1
ATOM 701 O O . THR A 1 85 ? -6.271 13.768 13.338 1.00 72.12 85 THR A O 1
ATOM 704 N N . ALA A 1 86 ? -5.284 15.504 14.356 1.00 71.31 86 ALA A N 1
ATOM 705 C CA . ALA A 1 86 ? -6.453 15.893 15.146 1.00 71.31 86 ALA A CA 1
ATOM 706 C C . ALA A 1 86 ? -7.694 16.192 14.291 1.00 71.31 86 ALA A C 1
ATOM 708 O O . ALA A 1 86 ? -8.815 16.018 14.756 1.00 71.31 86 ALA A O 1
ATOM 709 N N . ASN A 1 87 ? -7.518 16.624 13.039 1.00 70.75 87 ASN A N 1
ATOM 710 C CA . ASN A 1 87 ? -8.647 16.879 12.145 1.00 70.75 87 ASN A CA 1
ATOM 711 C C . ASN A 1 87 ? -9.311 15.593 11.618 1.00 70.75 87 ASN A C 1
ATOM 713 O O . ASN A 1 87 ? -10.500 15.633 11.326 1.00 70.75 87 ASN A O 1
ATOM 717 N N . TYR A 1 88 ? -8.603 14.458 11.563 1.00 74.00 88 TYR A N 1
ATOM 718 C CA . TYR A 1 88 ? -9.179 13.170 11.127 1.00 74.00 88 TYR A CA 1
ATOM 719 C C . TYR A 1 88 ? -9.955 12.489 12.237 1.00 74.00 88 TYR A C 1
ATOM 721 O O . TYR A 1 88 ? -11.001 11.906 11.992 1.00 74.00 88 TYR A O 1
ATOM 729 N N . LEU A 1 89 ? -9.475 12.622 13.474 1.00 76.44 89 LEU A N 1
ATOM 730 C CA . LEU A 1 89 ? -10.152 12.075 14.649 1.00 76.44 89 LEU A CA 1
ATOM 731 C C . LEU A 1 89 ? -11.489 12.778 14.948 1.00 76.44 89 LEU A C 1
ATOM 733 O O . LEU A 1 89 ? -12.234 12.321 15.805 1.00 76.44 89 LEU A O 1
ATOM 737 N N . LYS A 1 90 ? -11.807 13.878 14.249 1.00 80.94 90 LYS A N 1
ATOM 738 C CA . LYS A 1 90 ? -13.132 14.518 14.279 1.00 80.94 90 LYS A CA 1
ATOM 739 C C . LYS A 1 90 ? -14.141 13.845 13.346 1.00 80.94 90 LYS A C 1
ATOM 741 O O . LYS A 1 90 ? -15.333 14.080 13.500 1.00 80.94 90 LYS A O 1
ATOM 746 N N . ASN A 1 91 ? -13.681 13.063 12.367 1.00 83.31 91 ASN A N 1
ATOM 747 C CA . ASN A 1 91 ? -14.563 12.298 11.497 1.00 83.31 91 ASN A CA 1
ATOM 748 C C . ASN A 1 91 ? -14.978 11.014 12.232 1.00 83.31 91 ASN A C 1
ATOM 750 O O . ASN A 1 91 ? -14.151 10.138 12.487 1.00 83.31 91 ASN A O 1
ATOM 754 N N . GLU A 1 92 ? -16.258 10.929 12.588 1.00 88.00 92 GLU A N 1
ATOM 755 C CA . GLU A 1 92 ? -16.807 9.823 13.376 1.00 88.00 92 GLU A CA 1
ATOM 756 C C . GLU A 1 92 ? -16.673 8.475 12.657 1.00 88.00 92 GLU A C 1
ATOM 758 O O . GLU A 1 92 ? -16.256 7.493 13.265 1.00 88.00 92 GLU A O 1
ATOM 763 N N . GLU A 1 93 ? -16.925 8.427 11.349 1.00 88.12 93 GLU A N 1
ATOM 764 C CA . GLU A 1 93 ? -16.815 7.198 10.557 1.00 88.12 93 GLU A CA 1
ATOM 765 C C . GLU A 1 93 ? -15.366 6.704 10.476 1.00 88.12 93 GLU A C 1
ATOM 767 O O . GLU A 1 93 ? -15.106 5.504 10.595 1.00 88.12 93 GLU A O 1
ATOM 772 N N . PHE A 1 94 ? -14.409 7.629 10.358 1.00 87.94 94 PHE A N 1
ATOM 773 C CA . PHE A 1 94 ? -12.983 7.316 10.419 1.00 87.94 94 PHE A CA 1
ATOM 774 C C . PHE A 1 94 ? -12.605 6.694 11.764 1.00 87.94 94 PHE A C 1
ATOM 776 O O . PHE A 1 94 ? -11.989 5.629 11.810 1.00 87.94 94 PHE A O 1
ATOM 783 N N . VAL A 1 95 ? -13.024 7.317 12.867 1.00 89.25 95 VAL A N 1
ATOM 784 C CA . VAL A 1 95 ? -12.764 6.823 14.227 1.00 89.25 95 VAL A CA 1
ATOM 785 C C . VAL A 1 95 ? -13.389 5.448 14.456 1.00 89.25 95 VAL A C 1
ATOM 787 O O . VAL A 1 95 ? -12.705 4.550 14.952 1.00 89.25 95 VAL A O 1
ATOM 790 N N . LEU A 1 96 ? -14.650 5.255 14.063 1.00 91.12 96 LEU A N 1
ATOM 791 C CA . LEU A 1 96 ? -15.358 3.984 14.217 1.00 91.12 96 LEU A CA 1
ATOM 792 C C . LEU A 1 96 ? -14.674 2.853 13.442 1.00 91.12 96 LEU A C 1
ATOM 794 O O . LEU A 1 96 ? -14.530 1.746 13.959 1.00 91.12 96 LEU A O 1
ATOM 798 N N . HIS A 1 97 ? -14.191 3.122 12.229 1.00 92.31 97 HIS A N 1
ATOM 799 C CA . HIS A 1 97 ? -13.444 2.134 11.448 1.00 92.31 97 HIS A CA 1
ATOM 800 C C . HIS A 1 97 ? -12.098 1.784 12.077 1.00 92.31 97 HIS A C 1
ATOM 802 O O . HIS A 1 97 ? -11.744 0.605 12.146 1.00 92.31 97 HIS A O 1
ATOM 808 N N . LEU A 1 98 ? -11.365 2.782 12.584 1.00 91.88 98 LEU A N 1
ATOM 809 C CA . LEU A 1 98 ? -10.124 2.546 13.322 1.00 91.88 98 LEU A CA 1
ATOM 810 C C . LEU A 1 98 ? -10.361 1.671 14.557 1.00 91.88 98 LEU A C 1
ATOM 812 O O . LEU A 1 98 ? -9.622 0.715 14.783 1.00 91.88 98 LEU A O 1
ATOM 816 N N . GLN A 1 99 ? -11.413 1.952 15.325 1.00 90.88 99 GLN A N 1
ATOM 817 C CA . GLN A 1 99 ? -11.787 1.160 16.499 1.00 90.88 99 GLN A CA 1
ATOM 818 C C . GLN A 1 99 ? -12.216 -0.262 16.137 1.00 90.88 99 GLN A C 1
ATOM 820 O O . GLN A 1 99 ? -11.831 -1.204 16.830 1.00 90.88 99 GLN A O 1
ATOM 825 N N . LYS A 1 100 ? -12.974 -0.427 15.046 1.00 92.25 100 LYS A N 1
ATOM 826 C CA . LYS A 1 100 ? -13.436 -1.741 14.597 1.00 92.25 100 LYS A CA 1
ATOM 827 C C . LYS A 1 100 ? -12.277 -2.619 14.134 1.00 92.25 100 LYS A C 1
ATOM 829 O O . LYS A 1 100 ? -12.200 -3.763 14.562 1.00 92.25 100 LYS A O 1
ATOM 834 N N . TYR A 1 101 ? -11.390 -2.118 13.278 1.00 93.75 101 TYR A N 1
ATOM 835 C CA . TYR A 1 101 ? -10.428 -2.982 12.584 1.00 93.75 101 TYR A CA 1
ATOM 836 C C . TYR A 1 101 ? -8.991 -2.875 13.086 1.00 93.75 101 TYR A C 1
ATOM 838 O O . TYR A 1 101 ? -8.257 -3.847 12.976 1.00 93.75 101 TYR A O 1
ATOM 846 N N . TYR A 1 102 ? -8.571 -1.734 13.633 1.00 92.56 102 TYR A N 1
ATOM 847 C CA . TYR A 1 102 ? -7.156 -1.454 13.918 1.00 92.56 102 TYR A CA 1
ATOM 848 C C . TYR A 1 102 ? -6.808 -1.452 15.413 1.00 92.56 102 TYR A C 1
ATOM 850 O O . TYR A 1 102 ? -5.703 -1.059 15.792 1.00 92.56 102 TYR A O 1
ATOM 858 N N . CYS A 1 103 ? -7.725 -1.898 16.277 1.00 90.19 103 CYS A N 1
ATOM 859 C CA . CYS A 1 103 ? -7.423 -2.159 17.682 1.00 90.19 103 CYS A CA 1
ATOM 860 C C . CYS A 1 103 ? -6.627 -3.462 17.852 1.00 90.19 103 CYS A C 1
ATOM 862 O O . CYS A 1 103 ? -6.735 -4.381 17.039 1.00 90.19 103 CYS A O 1
ATOM 864 N N . LYS A 1 104 ? -5.843 -3.555 18.936 1.00 84.50 104 LYS A N 1
ATOM 865 C CA . LYS A 1 104 ? -5.000 -4.735 19.229 1.00 84.50 104 LYS A CA 1
ATOM 866 C C . LYS A 1 104 ? -5.784 -6.050 19.305 1.00 84.50 104 LYS A C 1
ATOM 868 O O . LYS A 1 104 ? -5.220 -7.107 19.048 1.00 84.50 104 LYS A O 1
ATOM 873 N N . ASP A 1 105 ? -7.069 -5.986 19.644 1.00 88.00 105 ASP A N 1
ATOM 874 C CA . ASP A 1 105 ? -7.923 -7.170 19.731 1.00 88.00 105 ASP A CA 1
ATOM 875 C C . ASP A 1 105 ? -8.422 -7.648 18.361 1.00 88.00 105 ASP A C 1
ATOM 877 O O . ASP A 1 105 ? -8.826 -8.799 18.242 1.00 88.00 105 ASP A O 1
ATOM 881 N N . ASN A 1 106 ? -8.386 -6.814 17.318 1.00 90.69 106 ASN A N 1
ATOM 882 C CA . ASN A 1 106 ? -8.922 -7.150 15.992 1.00 90.69 106 ASN A CA 1
ATOM 883 C C . ASN A 1 106 ? -7.851 -7.233 14.901 1.00 90.69 106 ASN A C 1
ATOM 885 O O . ASN A 1 106 ? -8.129 -7.744 13.812 1.00 90.69 106 ASN A O 1
ATOM 889 N N . MET A 1 107 ? -6.631 -6.792 15.206 1.00 93.19 107 MET A N 1
ATOM 890 C CA . MET A 1 107 ? -5.510 -6.790 14.281 1.00 93.19 107 MET A CA 1
ATOM 891 C C . MET A 1 107 ? -4.182 -7.013 15.003 1.00 93.19 107 MET A C 1
ATOM 893 O O . MET A 1 107 ? -3.926 -6.450 16.068 1.00 93.19 107 MET A O 1
ATOM 897 N N . GLU A 1 108 ? -3.305 -7.775 14.362 1.00 91.75 108 GLU A N 1
ATOM 898 C CA . GLU A 1 108 ? -1.884 -7.846 14.688 1.00 91.75 108 GLU A CA 1
ATOM 899 C C . GLU A 1 108 ? -1.043 -7.243 13.556 1.00 91.75 108 GLU A C 1
ATOM 901 O O . GLU A 1 108 ? -1.424 -7.280 12.387 1.00 91.75 108 GLU A O 1
ATOM 906 N N . LEU A 1 109 ? 0.103 -6.658 13.904 1.00 89.50 109 LEU A N 1
ATOM 907 C CA . LEU A 1 109 ? 1.075 -6.194 12.918 1.00 89.50 109 LEU A CA 1
ATOM 908 C C . LEU A 1 109 ? 2.132 -7.268 12.725 1.00 89.50 109 LEU A C 1
ATOM 910 O O . LEU A 1 109 ? 2.824 -7.627 13.677 1.00 89.50 109 LEU A O 1
ATOM 914 N N . VAL A 1 110 ? 2.272 -7.740 11.490 1.00 88.31 110 VAL A N 1
ATOM 915 C CA . VAL A 1 110 ? 3.261 -8.755 11.124 1.00 88.31 110 VAL A CA 1
ATOM 916 C C . VAL A 1 110 ? 4.254 -8.185 10.117 1.00 88.31 110 VAL A C 1
ATOM 918 O O . VAL A 1 110 ? 3.887 -7.323 9.314 1.00 88.31 110 VAL A O 1
ATOM 921 N N . PRO A 1 111 ? 5.507 -8.657 10.115 1.00 84.81 111 PRO A N 1
ATOM 922 C CA . PRO A 1 111 ? 6.445 -8.327 9.053 1.00 84.81 111 PRO A CA 1
ATOM 923 C C . PRO A 1 111 ? 5.912 -8.777 7.688 1.00 84.81 111 PRO A C 1
ATOM 925 O O . PRO A 1 111 ? 5.457 -9.912 7.537 1.00 84.81 111 PRO A O 1
ATOM 928 N N . PHE A 1 112 ? 5.991 -7.895 6.685 1.00 79.69 112 PHE A N 1
ATOM 929 C CA . PHE A 1 112 ? 5.692 -8.255 5.293 1.00 79.69 112 PHE A CA 1
ATOM 930 C C . PHE A 1 112 ? 6.704 -9.264 4.730 1.00 79.69 112 PHE A C 1
ATOM 932 O O . PHE A 1 112 ? 6.357 -10.040 3.858 1.00 79.69 112 PHE A O 1
ATOM 939 N N . PHE A 1 113 ? 7.931 -9.270 5.256 1.00 74.00 113 PHE A N 1
ATOM 940 C CA . PHE A 1 113 ? 8.947 -10.308 5.058 1.00 74.00 113 PHE A CA 1
ATOM 941 C C . PHE A 1 113 ? 9.580 -10.622 6.412 1.00 74.00 113 PHE A C 1
ATOM 943 O O . PHE A 1 113 ? 9.712 -9.705 7.221 1.00 74.00 113 PHE A O 1
ATOM 950 N N . GLU A 1 114 ? 10.044 -11.853 6.645 1.00 62.81 114 GLU A N 1
ATOM 951 C CA . GLU A 1 114 ? 10.644 -12.259 7.933 1.00 62.81 114 GLU A CA 1
ATOM 952 C C . GLU A 1 114 ? 11.798 -11.345 8.389 1.00 62.81 114 GLU A C 1
ATOM 954 O O . GLU A 1 114 ? 11.907 -11.036 9.573 1.00 62.81 114 GLU A O 1
ATOM 959 N N . ALA A 1 115 ? 12.605 -10.842 7.449 1.00 55.94 115 ALA A N 1
ATOM 960 C CA . ALA A 1 115 ? 13.713 -9.914 7.709 1.00 55.94 115 ALA A CA 1
ATOM 961 C C . ALA A 1 115 ? 13.374 -8.427 7.440 1.00 55.94 115 ALA A C 1
ATOM 963 O O . ALA A 1 115 ? 14.270 -7.585 7.366 1.00 55.94 115 ALA A O 1
ATOM 964 N N . GLY A 1 116 ? 12.102 -8.087 7.212 1.00 63.09 116 GLY A N 1
ATOM 965 C CA . GLY A 1 116 ? 11.666 -6.744 6.820 1.00 63.09 116 GLY A CA 1
ATOM 966 C C . GLY A 1 116 ? 11.249 -5.848 7.986 1.00 63.09 116 GLY A C 1
ATOM 967 O O . GLY A 1 116 ? 10.743 -6.311 9.002 1.00 63.09 116 GLY A O 1
ATOM 968 N N . THR A 1 117 ? 11.405 -4.533 7.809 1.00 69.88 117 THR A N 1
ATOM 969 C CA . THR A 1 117 ? 10.908 -3.519 8.761 1.00 69.88 117 THR A CA 1
ATOM 970 C C . THR A 1 117 ? 9.493 -3.039 8.442 1.00 69.88 117 THR A C 1
ATOM 972 O O . THR A 1 117 ? 8.837 -2.452 9.300 1.00 69.88 117 THR A O 1
ATOM 975 N N . THR A 1 118 ? 9.007 -3.276 7.220 1.00 79.69 118 THR A N 1
ATOM 976 C CA . THR A 1 118 ? 7.628 -2.959 6.835 1.00 79.69 118 THR A CA 1
ATOM 977 C C . THR A 1 118 ? 6.667 -3.930 7.502 1.00 79.69 118 THR A C 1
ATOM 979 O O . THR A 1 118 ? 6.726 -5.137 7.257 1.00 79.69 118 THR A O 1
ATOM 982 N N . LEU A 1 119 ? 5.766 -3.382 8.313 1.00 85.38 119 LEU A N 1
ATOM 983 C CA . LEU A 1 119 ? 4.703 -4.130 8.961 1.00 85.38 119 LEU A CA 1
ATOM 984 C C . LEU A 1 119 ? 3.405 -3.990 8.164 1.00 85.38 119 LEU A C 1
ATOM 986 O O . LEU A 1 119 ? 3.093 -2.926 7.627 1.00 85.38 119 LEU A O 1
ATOM 990 N N . ILE A 1 120 ? 2.6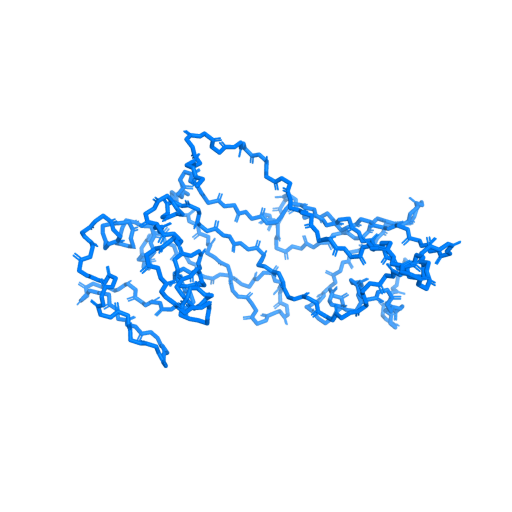38 -5.070 8.105 1.00 89.06 120 ILE A N 1
ATOM 991 C CA . ILE A 1 120 ? 1.300 -5.091 7.521 1.00 89.06 120 ILE A CA 1
ATOM 992 C C . ILE A 1 120 ? 0.284 -5.591 8.550 1.00 89.06 120 ILE A C 1
ATOM 994 O O . ILE A 1 120 ? 0.628 -6.407 9.410 1.00 89.06 120 ILE A O 1
ATOM 998 N N . PRO A 1 121 ? -0.965 -5.108 8.486 1.00 91.94 121 PRO A N 1
ATOM 999 C CA . PRO A 1 121 ? -2.011 -5.562 9.381 1.00 91.94 121 PRO A CA 1
ATOM 1000 C C . PRO A 1 121 ? -2.539 -6.930 8.942 1.00 91.94 121 PRO A C 1
ATOM 1002 O O . PRO A 1 121 ? -2.894 -7.134 7.778 1.00 91.94 121 PRO A O 1
ATOM 1005 N N . MET A 1 122 ? -2.637 -7.842 9.902 1.00 91.31 122 MET A N 1
ATOM 1006 C CA . MET A 1 122 ? -3.391 -9.084 9.796 1.00 91.31 122 MET A CA 1
ATOM 1007 C C . MET A 1 122 ? -4.640 -8.958 10.648 1.00 91.31 122 MET A C 1
ATOM 1009 O O 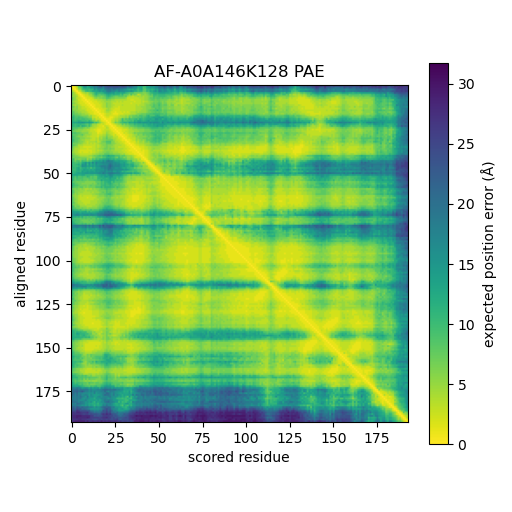. MET A 1 122 ? -4.563 -8.716 11.851 1.00 91.31 122 MET A O 1
ATOM 1013 N N . PHE A 1 123 ? -5.798 -9.089 10.010 1.00 92.44 123 PHE A N 1
ATOM 1014 C CA . PHE A 1 123 ? -7.085 -8.851 10.649 1.00 92.44 123 PHE A CA 1
ATOM 1015 C C . PHE A 1 123 ? -7.776 -10.157 11.021 1.00 92.44 123 PHE A C 1
ATOM 1017 O O . PHE A 1 123 ? -7.766 -11.111 10.244 1.00 92.44 123 PHE A O 1
ATOM 1024 N N . ARG A 1 124 ? -8.479 -10.153 12.157 1.00 91.00 124 ARG A N 1
ATOM 1025 C CA . ARG A 1 124 ? -9.463 -11.200 12.476 1.00 91.00 124 ARG A CA 1
ATOM 1026 C C . ARG A 1 124 ? -10.683 -11.112 11.557 1.00 91.00 124 ARG A C 1
ATOM 1028 O O . ARG A 1 124 ? -11.148 -12.121 11.040 1.00 91.00 124 ARG A O 1
ATOM 1035 N N . GLU A 1 125 ? -11.166 -9.892 11.329 1.00 92.62 125 GLU A N 1
ATOM 1036 C CA . GLU A 1 125 ? -12.193 -9.552 10.341 1.00 92.62 125 GLU A CA 1
ATOM 1037 C C . GLU A 1 125 ? -11.602 -8.501 9.395 1.00 92.62 125 GLU A C 1
ATOM 1039 O O . GLU A 1 125 ? -11.328 -7.375 9.802 1.00 92.62 125 GLU A O 1
ATOM 1044 N N . LYS A 1 126 ? -11.357 -8.869 8.135 1.00 89.31 126 LYS A N 1
ATOM 1045 C CA . LYS A 1 126 ? -10.704 -7.986 7.159 1.00 89.31 126 LYS A CA 1
ATOM 1046 C C . LYS A 1 126 ? -11.638 -6.834 6.735 1.00 89.31 126 LYS A C 1
ATOM 1048 O O . LYS A 1 126 ? -12.779 -7.112 6.359 1.00 89.31 126 LYS A O 1
ATOM 1053 N N . PRO A 1 127 ? -11.166 -5.568 6.688 1.00 92.00 127 PRO A N 1
ATOM 1054 C CA . PRO A 1 127 ? -11.950 -4.474 6.122 1.00 92.00 127 PRO A CA 1
ATOM 1055 C C . PRO A 1 127 ? -12.312 -4.744 4.656 1.00 92.00 127 PRO A C 1
ATOM 1057 O O . PRO A 1 127 ? -11.477 -5.190 3.867 1.00 92.00 127 PRO A O 1
ATOM 1060 N N . ALA A 1 128 ? -13.548 -4.427 4.262 1.00 88.62 128 ALA A N 1
ATOM 1061 C CA . ALA A 1 128 ? -14.073 -4.763 2.934 1.00 88.62 128 ALA A CA 1
ATOM 1062 C C . ALA A 1 128 ? -13.256 -4.167 1.773 1.00 88.62 128 ALA A C 1
ATOM 1064 O O . ALA A 1 128 ? -13.112 -4.797 0.729 1.00 88.62 128 ALA A O 1
ATOM 1065 N N . LYS A 1 129 ? -12.706 -2.962 1.964 1.00 90.62 129 LYS A N 1
ATOM 1066 C CA . LYS A 1 129 ? -11.896 -2.240 0.971 1.00 90.62 129 LYS A CA 1
ATOM 1067 C C . LYS A 1 129 ? -10.388 -2.309 1.282 1.00 90.62 129 LYS A C 1
ATOM 1069 O O . LYS A 1 129 ? -9.644 -1.413 0.887 1.00 90.62 129 LYS A O 1
ATOM 1074 N N . PHE A 1 130 ? -9.929 -3.351 1.984 1.00 92.25 130 PHE A N 1
ATOM 1075 C CA . PHE A 1 130 ? -8.506 -3.585 2.251 1.00 92.25 130 PHE A CA 1
ATOM 1076 C C . PHE A 1 130 ? -7.849 -4.459 1.172 1.00 92.25 130 PHE A C 1
ATOM 1078 O O . PHE A 1 130 ? -8.311 -5.562 0.859 1.00 92.25 130 PHE A O 1
ATOM 1085 N N . TYR A 1 131 ? -6.719 -3.992 0.650 1.00 91.44 131 TYR A N 1
ATOM 1086 C CA . TYR A 1 131 ? -5.949 -4.621 -0.415 1.00 91.44 131 TYR A CA 1
ATOM 1087 C C . TYR A 1 131 ? -4.516 -4.863 0.039 1.00 91.44 131 TYR A C 1
ATOM 1089 O O . TYR A 1 131 ? -3.904 -4.031 0.702 1.00 91.44 131 TYR A O 1
ATOM 1097 N N . GLN A 1 132 ? -3.977 -6.005 -0.365 1.00 89.81 132 GLN A N 1
ATOM 1098 C CA . GLN A 1 132 ? -2.565 -6.344 -0.247 1.00 89.81 132 GLN A CA 1
ATOM 1099 C C . GLN A 1 132 ? -2.039 -6.647 -1.638 1.00 89.81 132 GLN A C 1
ATOM 1101 O O . GLN A 1 132 ? -2.795 -7.049 -2.528 1.00 89.81 132 GLN A O 1
ATOM 1106 N N . ILE A 1 133 ? -0.747 -6.428 -1.824 1.00 88.25 133 ILE A N 1
ATOM 1107 C CA . ILE A 1 133 ? -0.099 -6.717 -3.087 1.00 88.25 133 ILE A CA 1
ATOM 1108 C C . ILE A 1 133 ? -0.164 -8.216 -3.384 1.00 88.25 133 ILE A C 1
ATOM 1110 O O . ILE A 1 133 ? 0.180 -9.043 -2.546 1.00 88.25 133 ILE A O 1
ATOM 1114 N N . SER A 1 134 ? -0.639 -8.561 -4.578 1.00 88.94 134 SER A N 1
ATOM 1115 C CA . SER A 1 134 ? -0.708 -9.950 -5.042 1.00 88.94 134 SER A CA 1
ATOM 1116 C C . SER A 1 134 ? 0.380 -10.269 -6.058 1.00 88.94 134 SER A C 1
ATOM 1118 O O . SER A 1 134 ? 0.861 -11.395 -6.128 1.00 88.94 134 SER A O 1
ATOM 1120 N N . SER A 1 135 ? 0.766 -9.284 -6.866 1.00 89.56 135 SER A N 1
ATOM 1121 C CA . SER A 1 135 ? 1.813 -9.427 -7.865 1.00 89.56 135 SER A CA 1
ATOM 1122 C C . SER A 1 135 ? 2.388 -8.074 -8.269 1.00 89.56 135 SER A C 1
ATOM 1124 O O . SER A 1 135 ? 1.732 -7.038 -8.137 1.00 89.56 135 SER A O 1
ATOM 1126 N N . VAL A 1 136 ? 3.615 -8.098 -8.782 1.00 89.25 136 VAL A N 1
ATOM 1127 C CA . VAL A 1 136 ? 4.293 -6.950 -9.383 1.00 89.25 136 VAL A CA 1
ATOM 1128 C C . VAL A 1 136 ? 4.877 -7.385 -10.712 1.00 89.25 136 VAL A C 1
ATOM 1130 O O . VAL A 1 136 ? 5.663 -8.325 -10.764 1.00 89.25 136 VAL A O 1
ATOM 1133 N N . ILE A 1 137 ? 4.518 -6.685 -11.783 1.00 90.56 137 ILE A N 1
ATOM 1134 C CA . ILE A 1 137 ? 5.168 -6.849 -13.083 1.00 90.56 137 ILE A CA 1
ATOM 1135 C C . ILE A 1 137 ? 6.284 -5.814 -13.164 1.00 90.56 137 ILE A C 1
ATOM 1137 O O . ILE A 1 137 ? 6.038 -4.609 -13.068 1.00 90.56 137 ILE A O 1
ATOM 1141 N N . CYS A 1 138 ? 7.511 -6.285 -13.333 1.00 89.19 138 CYS A N 1
ATOM 1142 C CA . CYS A 1 138 ? 8.700 -5.452 -13.356 1.00 89.19 138 CYS A CA 1
ATOM 1143 C C . CYS A 1 138 ? 9.291 -5.396 -14.766 1.00 89.19 138 CYS A C 1
ATOM 1145 O O . CYS A 1 138 ? 9.218 -6.361 -15.522 1.00 89.19 138 CYS A O 1
ATOM 1147 N N . HIS A 1 139 ? 9.903 -4.260 -15.102 1.00 89.62 139 HIS A N 1
ATOM 1148 C CA . HIS A 1 139 ? 1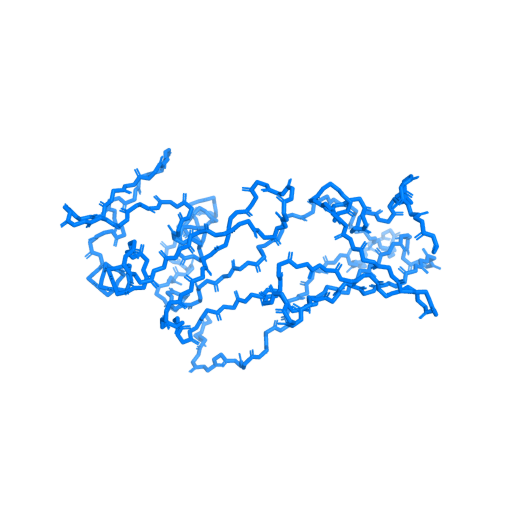0.670 -4.084 -16.332 1.00 89.62 139 HIS A CA 1
ATOM 1149 C C . HIS A 1 139 ? 12.063 -3.548 -16.009 1.00 89.62 139 HIS A C 1
ATOM 1151 O O . HIS A 1 139 ? 12.217 -2.400 -15.566 1.00 89.62 139 HIS A O 1
ATOM 1157 N N . GLN A 1 140 ? 13.078 -4.351 -16.295 1.00 85.94 140 GLN A N 1
ATOM 1158 C CA . GLN A 1 140 ? 14.482 -3.981 -16.177 1.00 85.94 140 GLN A CA 1
ATOM 1159 C C . GLN A 1 140 ? 15.045 -3.567 -17.540 1.00 85.94 140 GLN A C 1
ATOM 1161 O O . GLN A 1 140 ? 14.719 -4.179 -18.547 1.00 85.94 140 GLN A O 1
ATOM 1166 N N . GLY A 1 141 ? 15.913 -2.552 -17.573 1.00 85.38 141 GLY A N 1
ATOM 1167 C CA . GLY A 1 141 ? 16.543 -2.063 -18.807 1.00 85.38 141 GLY A CA 1
ATOM 1168 C C . GLY A 1 141 ? 15.858 -0.839 -19.422 1.00 85.38 141 GLY A C 1
ATOM 1169 O O . GLY A 1 141 ? 14.929 -0.268 -18.837 1.00 85.38 141 GLY A O 1
ATOM 1170 N N . GLY A 1 142 ? 16.355 -0.427 -20.589 1.00 82.56 142 GLY A N 1
ATOM 1171 C CA . GLY A 1 142 ? 15.899 0.736 -21.349 1.00 82.56 142 GLY A CA 1
ATOM 1172 C C . GLY A 1 142 ? 14.647 0.463 -22.190 1.00 82.56 142 GLY A C 1
ATOM 1173 O O . GLY A 1 142 ? 14.136 -0.646 -22.249 1.00 82.56 142 GLY A O 1
ATOM 1174 N N . ILE A 1 143 ? 14.122 1.490 -22.860 1.00 81.88 143 ILE A N 1
ATOM 1175 C CA . ILE A 1 143 ? 12.823 1.400 -23.556 1.00 81.88 143 ILE A CA 1
ATOM 1176 C C . ILE A 1 143 ? 12.799 0.417 -24.741 1.00 81.88 143 ILE A C 1
ATOM 1178 O O . ILE A 1 143 ? 11.777 -0.211 -24.987 1.00 81.88 143 ILE A O 1
ATOM 1182 N N . ASN A 1 144 ? 13.929 0.253 -25.436 1.00 82.06 144 ASN A N 1
ATOM 1183 C CA . ASN A 1 144 ? 14.068 -0.634 -26.600 1.00 82.06 144 ASN A CA 1
ATOM 1184 C C . ASN A 1 144 ? 14.888 -1.897 -26.293 1.00 82.06 144 ASN A C 1
ATOM 1186 O O . ASN A 1 144 ? 15.219 -2.662 -27.197 1.00 82.06 144 ASN A O 1
ATOM 1190 N N . SER A 1 145 ? 15.276 -2.086 -25.035 1.00 83.56 145 SER A N 1
ATOM 1191 C CA . SER A 1 145 ? 16.094 -3.206 -24.591 1.00 83.56 145 SER A CA 1
ATOM 1192 C C . SER A 1 145 ? 15.831 -3.447 -23.116 1.00 83.56 145 SER A C 1
ATOM 1194 O O . SER A 1 145 ? 16.215 -2.658 -22.255 1.00 83.56 145 SER A O 1
ATOM 1196 N N . GLY A 1 146 ? 15.169 -4.548 -22.809 1.00 86.62 146 GLY A N 1
ATOM 1197 C CA . GLY A 1 146 ? 14.820 -4.834 -21.437 1.00 86.62 146 GLY A CA 1
ATOM 1198 C C . GLY A 1 146 ? 14.263 -6.222 -21.256 1.00 86.62 146 GLY A C 1
ATOM 1199 O O . GLY A 1 146 ? 14.144 -7.002 -22.200 1.00 86.62 146 GLY A O 1
ATOM 1200 N N . HIS A 1 147 ? 13.961 -6.514 -20.004 1.00 89.00 147 HIS A N 1
ATOM 1201 C CA . HIS A 1 147 ? 13.508 -7.812 -19.565 1.00 89.00 147 HIS A CA 1
ATOM 1202 C C . HIS A 1 147 ? 12.361 -7.651 -18.580 1.00 89.00 147 HIS A C 1
ATOM 1204 O O . HIS A 1 147 ? 12.420 -6.818 -17.669 1.00 89.00 147 HIS A O 1
ATOM 1210 N N . TYR A 1 148 ? 11.317 -8.445 -18.786 1.00 91.12 148 TYR A N 1
ATOM 1211 C CA . TYR A 1 148 ? 10.173 -8.497 -17.893 1.00 91.12 148 TYR A CA 1
ATOM 1212 C C . TYR A 1 148 ? 10.276 -9.727 -17.006 1.00 91.12 148 TYR A C 1
ATOM 1214 O O . TYR A 1 148 ? 10.485 -10.840 -17.481 1.00 91.12 148 TYR A O 1
ATOM 1222 N N . PHE A 1 149 ? 10.051 -9.519 -15.719 1.00 90.56 149 PHE A N 1
ATOM 1223 C CA . PHE A 1 149 ? 9.884 -10.582 -14.739 1.00 90.56 149 PHE A CA 1
ATOM 1224 C C . PHE A 1 149 ? 8.718 -10.213 -13.824 1.00 90.56 149 PHE A C 1
ATOM 1226 O O . PHE A 1 149 ? 8.284 -9.058 -13.771 1.00 90.56 149 PHE A O 1
ATOM 1233 N N . THR A 1 150 ? 8.185 -11.205 -13.124 1.00 91.75 150 THR A N 1
ATOM 1234 C CA . THR A 1 150 ? 7.042 -11.020 -12.228 1.00 91.75 150 THR A CA 1
ATOM 1235 C C . THR A 1 150 ? 7.432 -11.406 -10.815 1.00 91.75 150 THR A C 1
ATOM 1237 O O . THR A 1 150 ? 8.127 -12.394 -10.613 1.00 91.75 150 THR A O 1
ATOM 1240 N N . LEU A 1 151 ? 6.975 -10.639 -9.835 1.00 88.38 151 LEU A N 1
ATOM 1241 C CA . LEU A 1 151 ? 6.974 -11.030 -8.433 1.00 88.38 151 LEU A CA 1
ATOM 1242 C C . LEU A 1 151 ? 5.550 -11.446 -8.068 1.00 88.38 151 LEU A C 1
ATOM 1244 O O . LEU A 1 151 ? 4.617 -10.694 -8.339 1.00 88.38 151 LEU A O 1
ATOM 1248 N N . LEU A 1 152 ? 5.370 -12.620 -7.476 1.00 89.25 152 LEU A N 1
ATOM 1249 C CA . LEU A 1 152 ? 4.075 -13.156 -7.056 1.00 89.25 152 LEU A CA 1
ATOM 1250 C C . LEU A 1 152 ? 4.047 -13.312 -5.544 1.00 89.25 152 LEU A C 1
ATOM 1252 O O . LEU A 1 152 ? 4.979 -13.865 -4.972 1.00 89.25 152 LEU A O 1
ATOM 1256 N N . ALA A 1 153 ? 2.983 -12.846 -4.901 1.00 86.06 153 ALA A N 1
ATOM 1257 C CA . ALA A 1 153 ? 2.793 -13.034 -3.474 1.00 86.06 153 ALA A CA 1
ATOM 1258 C C . ALA A 1 153 ? 2.358 -14.469 -3.179 1.00 86.06 153 ALA A C 1
ATOM 1260 O O . ALA A 1 153 ? 1.414 -14.981 -3.784 1.00 86.06 153 ALA A O 1
ATOM 1261 N N . GLU A 1 154 ? 3.046 -15.121 -2.248 1.00 83.88 154 GLU A N 1
ATOM 1262 C CA . GLU A 1 154 ? 2.759 -16.504 -1.901 1.00 83.88 154 GLU A CA 1
ATOM 1263 C C . GLU A 1 154 ? 1.466 -16.607 -1.086 1.00 83.88 154 GLU A C 1
ATOM 1265 O O . GLU A 1 154 ? 1.345 -16.053 0.010 1.00 83.88 154 GLU A O 1
ATOM 1270 N N . ALA A 1 155 ? 0.483 -17.330 -1.625 1.00 80.69 155 ALA A N 1
ATOM 1271 C CA . ALA A 1 155 ? -0.839 -17.448 -1.018 1.00 80.69 155 ALA A CA 1
ATOM 1272 C C . ALA A 1 155 ? -0.805 -18.176 0.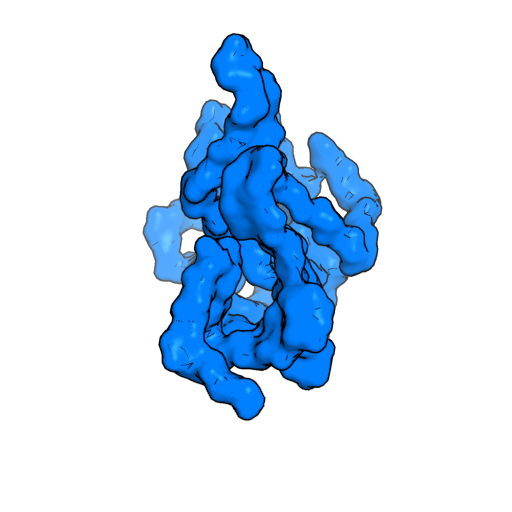336 1.00 80.69 155 ALA A C 1
ATOM 1274 O O . ALA A 1 155 ? -1.497 -17.760 1.266 1.00 80.69 155 ALA A O 1
ATOM 1275 N N . GLU A 1 156 ? 0.016 -19.223 0.465 1.00 79.56 156 GLU A N 1
ATOM 1276 C CA . GLU A 1 156 ? 0.131 -20.028 1.691 1.00 79.56 156 GLU A CA 1
ATOM 1277 C C . GLU A 1 156 ? 0.674 -19.209 2.867 1.00 79.56 156 GLU A C 1
ATOM 1279 O O . GLU A 1 156 ? 0.209 -19.350 3.999 1.00 79.56 156 GLU A O 1
ATOM 1284 N N . LEU A 1 157 ? 1.582 -18.271 2.588 1.00 73.81 157 LEU A N 1
ATOM 1285 C CA . LEU A 1 157 ? 2.111 -17.331 3.574 1.00 73.81 157 LEU A CA 1
ATOM 1286 C C . LEU A 1 157 ? 1.316 -16.025 3.656 1.00 73.81 157 LEU A C 1
ATOM 1288 O O . LEU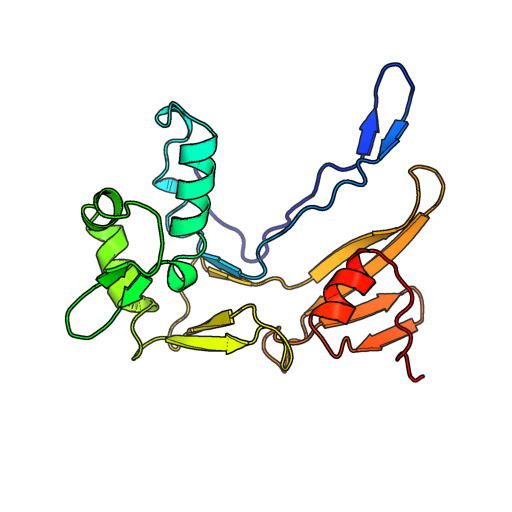 A 1 157 ? 1.775 -15.072 4.291 1.00 73.81 157 LEU A O 1
ATOM 1292 N N . GLN A 1 158 ? 0.119 -15.979 3.062 1.00 76.62 158 GLN A N 1
ATOM 1293 C CA . GLN A 1 158 ? -0.778 -14.818 3.072 1.00 76.62 158 GLN A CA 1
ATOM 1294 C C . GLN A 1 158 ? -0.096 -13.550 2.531 1.00 76.62 158 GLN A C 1
ATOM 1296 O O . GLN A 1 158 ? -0.288 -12.445 3.034 1.00 76.62 158 GLN A O 1
ATOM 1301 N N . GLY A 1 159 ? 0.743 -13.728 1.511 1.00 73.12 159 GLY A N 1
ATOM 1302 C CA . GLY A 1 159 ? 1.483 -12.665 0.845 1.00 73.12 159 GLY A CA 1
ATOM 1303 C C . GLY A 1 159 ? 2.701 -12.138 1.605 1.00 73.12 159 GLY A C 1
ATOM 1304 O O . GLY A 1 159 ? 3.256 -11.129 1.187 1.00 73.12 159 GLY A O 1
ATOM 1305 N N . ARG A 1 160 ? 3.146 -12.809 2.679 1.00 77.12 160 ARG A N 1
ATOM 1306 C CA . ARG A 1 160 ? 4.353 -12.438 3.455 1.00 77.12 160 ARG A CA 1
ATOM 1307 C C . ARG A 1 160 ? 5.680 -12.912 2.841 1.00 77.12 160 ARG A C 1
ATOM 1309 O O . ARG A 1 160 ? 6.737 -12.855 3.467 1.00 77.12 160 ARG A O 1
ATOM 1316 N N . GLN A 1 161 ? 5.613 -13.430 1.625 1.00 78.81 161 GLN A N 1
ATOM 1317 C CA . GLN A 1 161 ? 6.757 -13.815 0.817 1.00 78.81 161 GLN A CA 1
ATOM 1318 C C . GLN A 1 161 ? 6.415 -13.553 -0.645 1.00 78.81 161 GLN A C 1
ATOM 1320 O O . GLN A 1 161 ? 5.252 -13.650 -1.049 1.00 78.81 161 GLN A O 1
ATOM 1325 N N . LEU A 1 162 ? 7.434 -13.206 -1.431 1.00 79.56 162 LEU A N 1
ATOM 1326 C CA . LEU A 1 162 ? 7.311 -13.042 -2.870 1.00 79.56 162 LEU A CA 1
ATOM 1327 C C . LEU A 1 162 ? 8.194 -14.054 -3.598 1.00 79.56 162 LEU A C 1
ATOM 1329 O O . LEU A 1 162 ? 9.346 -14.285 -3.231 1.00 79.56 162 LEU A O 1
ATOM 1333 N N . ILE A 1 163 ? 7.649 -14.595 -4.676 1.00 86.06 163 ILE A N 1
ATOM 1334 C CA . ILE A 1 163 ? 8.302 -15.512 -5.599 1.00 86.06 163 ILE A CA 1
ATOM 1335 C C . ILE A 1 163 ? 8.614 -14.729 -6.870 1.00 86.06 163 ILE A C 1
ATOM 1337 O O . ILE A 1 163 ? 7.720 -14.130 -7.469 1.00 86.06 163 ILE A O 1
ATOM 1341 N N . ARG A 1 164 ? 9.874 -14.716 -7.294 1.00 88.62 164 ARG A N 1
ATOM 1342 C CA . ARG A 1 164 ? 10.284 -14.148 -8.577 1.00 88.62 164 ARG A CA 1
ATOM 1343 C C . ARG A 1 164 ? 10.133 -15.204 -9.667 1.00 88.62 164 ARG A C 1
ATOM 1345 O O . ARG A 1 164 ? 10.715 -16.278 -9.581 1.00 88.62 164 ARG A O 1
ATOM 1352 N N . CYS A 1 165 ? 9.394 -14.860 -10.713 1.00 90.25 165 CYS A N 1
ATOM 1353 C CA . CYS A 1 165 ? 9.253 -15.627 -11.943 1.00 90.25 165 CYS A CA 1
ATOM 1354 C C . CYS A 1 165 ? 9.941 -14.871 -13.082 1.00 90.25 165 CYS A C 1
ATOM 1356 O O . CYS A 1 165 ? 9.508 -13.781 -13.473 1.00 90.25 165 CYS A O 1
ATOM 1358 N N . ASP A 1 166 ? 11.011 -15.453 -13.607 1.00 90.12 166 ASP A N 1
ATOM 1359 C CA . ASP A 1 166 ? 11.914 -14.860 -14.584 1.00 90.12 166 ASP A CA 1
ATOM 1360 C C . ASP A 1 166 ? 12.085 -15.822 -15.772 1.00 90.12 166 ASP A C 1
ATOM 1362 O O . ASP A 1 166 ? 12.909 -16.737 -15.756 1.00 90.12 166 ASP A O 1
ATOM 1366 N N . GLY A 1 167 ? 11.227 -15.676 -16.787 1.00 86.31 167 GLY A N 1
ATOM 1367 C CA . GLY A 1 167 ? 11.166 -16.620 -17.904 1.00 86.31 167 GLY A CA 1
ATOM 1368 C C . GLY A 1 167 ? 10.828 -18.037 -17.428 1.00 86.31 167 GLY A C 1
ATOM 1369 O O . GLY A 1 167 ? 9.713 -18.292 -16.978 1.00 86.31 167 GLY A O 1
ATOM 1370 N N . THR A 1 168 ? 11.784 -18.960 -17.544 1.00 86.06 168 THR A N 1
ATOM 1371 C CA . THR A 1 168 ? 11.663 -20.348 -17.058 1.00 86.06 168 THR A CA 1
ATOM 1372 C C . THR A 1 168 ? 12.191 -20.549 -15.637 1.00 86.06 168 THR A C 1
ATOM 1374 O O . THR A 1 168 ? 12.056 -21.644 -15.098 1.00 86.06 168 THR A O 1
ATOM 1377 N N . SER A 1 169 ? 12.805 -19.527 -15.041 1.00 85.94 169 SER A N 1
ATOM 1378 C CA . SER A 1 169 ? 13.416 -19.592 -13.715 1.00 85.94 169 SER A CA 1
ATOM 1379 C C . SER A 1 169 ? 12.456 -19.072 -12.647 1.00 85.94 169 SER A C 1
ATOM 1381 O O . SER A 1 169 ? 11.789 -18.052 -12.834 1.00 85.94 169 SER A O 1
ATOM 1383 N N . ILE A 1 170 ? 12.388 -19.766 -11.512 1.00 85.88 170 ILE A N 1
ATOM 1384 C CA . ILE A 1 170 ? 11.564 -19.391 -10.359 1.00 85.88 170 ILE A CA 1
ATOM 1385 C C . ILE A 1 170 ? 12.461 -19.394 -9.125 1.00 85.88 170 ILE A C 1
ATOM 1387 O O . ILE A 1 170 ? 13.134 -20.389 -8.877 1.00 85.88 170 ILE A O 1
ATOM 1391 N N . CYS A 1 171 ? 12.467 -18.309 -8.351 1.00 81.94 171 CYS A N 1
ATOM 1392 C CA . CYS A 1 171 ? 13.201 -18.251 -7.089 1.00 81.94 171 CYS A CA 1
ATOM 1393 C C . CYS A 1 171 ? 12.412 -17.527 -5.995 1.00 81.94 171 CYS A C 1
ATOM 1395 O O . CYS A 1 171 ? 11.619 -16.619 -6.253 1.00 81.94 171 CYS A O 1
ATOM 1397 N N . THR A 1 172 ? 12.633 -17.941 -4.752 1.00 77.25 172 THR A N 1
ATOM 1398 C CA . THR A 1 172 ? 11.991 -17.351 -3.577 1.00 77.25 172 THR A CA 1
ATOM 1399 C C . THR A 1 172 ? 12.831 -16.199 -3.039 1.00 77.25 172 THR A C 1
ATOM 1401 O O . THR A 1 172 ? 14.020 -16.369 -2.775 1.00 77.25 172 THR A O 1
ATOM 1404 N N . LEU A 1 173 ? 12.217 -15.032 -2.828 1.00 72.12 173 LEU A N 1
ATOM 1405 C CA . LEU A 1 173 ? 12.908 -13.882 -2.247 1.00 72.12 173 LEU A CA 1
ATOM 1406 C C . LEU A 1 173 ? 12.929 -13.991 -0.718 1.00 72.12 173 LEU A C 1
ATOM 1408 O O . LEU A 1 173 ? 11.884 -13.976 -0.067 1.00 72.12 173 LEU A O 1
ATOM 1412 N N . GLN A 1 174 ? 14.134 -14.080 -0.151 1.00 63.69 174 GLN A N 1
ATOM 1413 C CA . GLN A 1 174 ? 14.353 -14.354 1.276 1.00 63.69 174 GLN A CA 1
ATOM 1414 C C . GLN A 1 174 ? 14.386 -13.095 2.164 1.00 63.69 174 GLN A C 1
ATOM 1416 O O . GLN A 1 174 ? 14.355 -13.201 3.388 1.00 63.69 174 GLN A O 1
ATOM 1421 N N . SER A 1 175 ? 14.470 -11.882 1.599 1.00 61.56 175 SER A N 1
ATOM 1422 C CA . SER A 1 175 ? 14.619 -10.661 2.401 1.00 61.56 175 SER A CA 1
ATOM 1423 C C . SER A 1 175 ? 14.012 -9.407 1.767 1.00 61.56 175 SER A C 1
ATOM 1425 O O . SER A 1 175 ? 13.758 -9.318 0.566 1.00 61.56 175 SER A O 1
ATOM 1427 N N . HIS A 1 176 ? 13.838 -8.380 2.600 1.00 58.16 176 HIS A N 1
ATOM 1428 C CA . HIS A 1 176 ? 13.380 -7.055 2.184 1.00 58.16 176 HIS A CA 1
ATOM 1429 C C . HIS A 1 176 ? 14.401 -6.314 1.298 1.00 58.16 176 HIS A C 1
ATOM 1431 O O . HIS A 1 176 ? 14.022 -5.520 0.438 1.00 58.16 176 HIS A O 1
ATOM 1437 N N . GLN A 1 177 ? 15.698 -6.584 1.486 1.00 57.09 177 GLN A N 1
ATOM 1438 C CA . GLN A 1 177 ? 16.763 -6.032 0.648 1.00 57.09 177 GLN A CA 1
ATOM 1439 C C . GLN A 1 177 ? 16.755 -6.702 -0.732 1.00 57.09 177 GLN A C 1
ATOM 1441 O O . GLN A 1 177 ? 16.718 -6.007 -1.745 1.00 57.09 177 GLN A O 1
ATOM 1446 N N . THR A 1 178 ? 16.649 -8.034 -0.773 1.00 56.34 178 THR A N 1
ATOM 1447 C CA . THR A 1 178 ? 16.538 -8.800 -2.025 1.00 56.34 178 THR A CA 1
ATOM 1448 C C . THR A 1 178 ? 15.241 -8.514 -2.777 1.00 56.34 178 THR A C 1
ATOM 1450 O O . THR A 1 178 ? 15.234 -8.568 -3.999 1.00 56.34 178 THR A O 1
ATOM 1453 N N . TYR A 1 179 ? 14.175 -8.070 -2.106 1.00 60.12 179 TYR A N 1
ATOM 1454 C CA . TYR A 1 179 ? 12.988 -7.505 -2.755 1.00 60.12 179 TYR A CA 1
ATOM 1455 C C . TYR A 1 179 ? 13.270 -6.210 -3.531 1.00 60.12 179 TYR A C 1
ATOM 1457 O O . TYR A 1 179 ? 12.935 -6.112 -4.714 1.00 60.12 179 TYR A O 1
ATOM 1465 N N . PHE A 1 180 ? 13.890 -5.210 -2.898 1.00 63.06 180 PHE A N 1
ATOM 1466 C CA . PHE A 1 180 ? 14.197 -3.951 -3.583 1.00 63.06 180 PHE A CA 1
ATOM 1467 C C . PHE A 1 180 ? 15.283 -4.120 -4.643 1.00 63.06 180 PHE A C 1
ATOM 1469 O O . PHE A 1 180 ? 15.195 -3.493 -5.700 1.00 63.06 180 PHE A O 1
ATOM 1476 N N . ASP A 1 181 ? 16.261 -4.986 -4.395 1.00 63.75 181 ASP A N 1
ATOM 1477 C CA . ASP A 1 181 ? 17.287 -5.332 -5.371 1.00 63.75 181 ASP A CA 1
ATOM 1478 C C . ASP A 1 181 ? 16.693 -6.122 -6.546 1.00 63.75 181 ASP A C 1
ATOM 1480 O O . ASP A 1 181 ? 16.995 -5.797 -7.695 1.00 63.75 181 ASP A O 1
ATOM 1484 N N . ALA A 1 182 ? 15.753 -7.046 -6.300 1.00 56.72 182 ALA A N 1
ATOM 1485 C CA . ALA A 1 182 ? 15.010 -7.737 -7.353 1.00 56.72 182 ALA A CA 1
ATOM 1486 C C . ALA A 1 182 ? 14.168 -6.764 -8.183 1.00 56.72 182 ALA A C 1
ATOM 1488 O O . ALA A 1 182 ? 14.257 -6.814 -9.403 1.00 56.72 182 ALA A O 1
ATOM 1489 N N . ILE A 1 183 ? 13.430 -5.829 -7.569 1.00 58.72 183 ILE A N 1
ATOM 1490 C CA . ILE A 1 183 ? 12.684 -4.776 -8.293 1.00 58.72 183 ILE A CA 1
ATOM 1491 C C . ILE A 1 183 ? 13.618 -3.913 -9.152 1.00 58.72 183 ILE A C 1
ATOM 1493 O O . ILE A 1 183 ? 13.238 -3.478 -10.239 1.00 58.72 183 ILE A O 1
ATOM 1497 N N . GLN A 1 184 ? 14.838 -3.664 -8.677 1.00 59.66 184 GLN A N 1
ATOM 1498 C CA . GLN A 1 184 ? 15.867 -2.923 -9.409 1.00 59.66 184 GLN A CA 1
ATOM 1499 C C . GLN A 1 184 ? 16.610 -3.780 -10.443 1.00 59.66 184 GLN A C 1
ATOM 1501 O O . GLN A 1 184 ? 17.431 -3.250 -11.192 1.00 59.66 184 GLN A O 1
ATOM 1506 N N . GLY A 1 185 ? 16.330 -5.084 -10.503 1.00 51.62 185 GLY A N 1
ATOM 1507 C CA . GLY A 1 185 ? 16.982 -6.007 -11.420 1.00 51.62 185 GLY A CA 1
ATOM 1508 C C . GLY A 1 185 ? 18.445 -6.301 -11.080 1.00 51.62 185 GLY A C 1
ATOM 1509 O O . GLY A 1 185 ? 19.203 -6.765 -11.931 1.00 51.62 185 GLY A O 1
ATOM 1510 N N . LYS A 1 186 ? 18.882 -6.027 -9.851 1.00 53.66 186 LYS A N 1
ATOM 1511 C CA . LYS A 1 186 ? 20.207 -6.454 -9.405 1.00 53.66 186 LYS A CA 1
ATOM 1512 C C . LYS A 1 186 ? 20.178 -7.966 -9.191 1.00 53.66 186 LYS A C 1
ATOM 1514 O O . LYS A 1 186 ? 19.226 -8.500 -8.626 1.00 53.66 186 LYS A O 1
ATOM 1519 N N . SER A 1 187 ? 21.205 -8.648 -9.686 1.00 46.78 187 SER A N 1
ATOM 1520 C CA . SER A 1 187 ? 21.453 -10.050 -9.368 1.00 46.78 187 SER A CA 1
ATOM 1521 C C . SER A 1 187 ? 21.712 -10.167 -7.870 1.00 46.78 187 SER A C 1
ATOM 1523 O O . SER A 1 187 ? 22.589 -9.478 -7.345 1.00 46.78 187 SER A O 1
ATOM 1525 N N . ASP A 1 188 ? 20.935 -11.009 -7.205 1.00 48.56 188 ASP A N 1
ATOM 1526 C CA . ASP A 1 188 ? 21.125 -11.338 -5.801 1.00 48.56 188 ASP A CA 1
ATOM 1527 C C . ASP A 1 188 ? 22.404 -12.195 -5.669 1.00 48.56 188 ASP A C 1
ATOM 1529 O O . ASP A 1 188 ? 22.531 -13.194 -6.385 1.00 48.56 188 ASP A O 1
ATOM 1533 N N . PRO A 1 189 ? 23.398 -11.791 -4.851 1.00 43.19 189 PRO A N 1
ATOM 1534 C CA . PRO A 1 189 ? 24.603 -12.588 -4.629 1.00 43.19 189 PRO A CA 1
ATOM 1535 C C . PRO A 1 189 ? 24.316 -13.918 -3.914 1.00 43.19 189 PRO A C 1
ATOM 1537 O O . PRO A 1 189 ? 25.165 -14.804 -3.971 1.00 43.19 189 PRO A O 1
ATOM 1540 N N . ASP A 1 190 ? 23.133 -14.070 -3.306 1.00 43.12 190 ASP A N 1
ATOM 1541 C CA . ASP A 1 190 ? 22.730 -15.247 -2.532 1.00 43.12 190 ASP A CA 1
ATOM 1542 C C . ASP A 1 190 ? 21.684 -16.124 -3.257 1.00 43.12 190 ASP A C 1
ATOM 1544 O O . ASP A 1 190 ? 21.008 -16.938 -2.625 1.00 43.12 190 ASP A O 1
ATOM 1548 N N . MET A 1 191 ? 21.546 -16.012 -4.589 1.00 43.97 191 MET A N 1
ATOM 1549 C CA . MET A 1 191 ? 20.739 -16.976 -5.354 1.00 43.97 191 MET A CA 1
ATOM 1550 C C . MET A 1 191 ? 21.409 -18.353 -5.336 1.00 43.97 191 MET A C 1
ATOM 1552 O O . MET A 1 191 ? 22.378 -18.594 -6.055 1.00 43.97 191 MET A O 1
ATOM 1556 N N . THR A 1 192 ? 20.884 -19.264 -4.523 1.00 39.84 192 THR A N 1
ATOM 1557 C CA . THR A 1 192 ? 21.139 -20.701 -4.656 1.00 39.84 192 THR A CA 1
ATOM 1558 C C . THR A 1 192 ? 20.080 -21.321 -5.561 1.00 39.84 192 THR A C 1
ATOM 1560 O O . THR A 1 192 ? 18.888 -21.174 -5.275 1.00 39.84 192 THR A O 1
ATOM 1563 N N . ASP A 1 193 ? 20.540 -21.982 -6.625 1.00 37.09 193 ASP A N 1
ATOM 1564 C CA . ASP A 1 193 ? 19.752 -22.845 -7.519 1.00 37.09 193 ASP A CA 1
ATOM 1565 C C . ASP A 1 193 ? 19.057 -24.005 -6.781 1.00 37.09 193 ASP A C 1
ATOM 1567 O O . ASP A 1 193 ? 19.64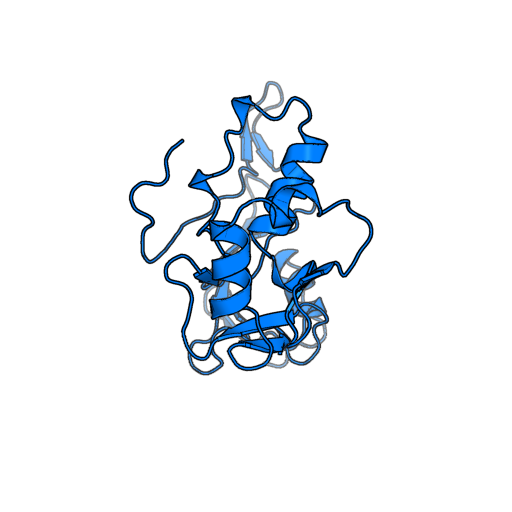9 -24.541 -5.810 1.00 37.09 193 ASP A O 1
#

Foldseek 3Di:
DACVDDDPDDDDDDPQWDQDPVGIWGNPDDDDDDQKFFCPCVRVDPVVPDPDVVVVVVVRCCRGPVLVFWAQEPVAIDGDDDDPCVVVCVPPVSRVVCNQAVYPVFWDWDALAPADPDTDIDGPDDDPRMDGDAKDWAWEDIPVDTAIKMWGQDVVVPRSWTWIGGPPDIDTQRHPVSVVCVNNVHDDPPDDD

InterPro domains:
  IPR001394 Peptidase C19, ubiquitin carboxyl-terminal hydrolase [PF00443] (3-153)
  IPR028889 Ubiquitin specific protease UPS, catalytic domain [PS50235] (1-186)
  IPR038765 Papain-like cysteine peptidase superfamily [SSF54001] (3-153)

Secondary structure (DSSP, 8-state):
---SS--SS-------EEEETTEEEE--------SEEE-TTGGG--GGG-S-HHHHHHHHHHHH-GGGTEEEETTEEEE-SSS--TTTTT-HHHHHHHHHHSBTTTEEEEESSTT-S-EEEEESS--TTEEE--EEEEEEEETTEEEEEEEEE-TTTTTSSEEEEETTEEEEE-SHHHHHHHHTTPPPTT---